Protein AF-A0A3R7LB90-F1 (afdb_monomer_lite)

pLDDT: mean 72.02, std 18.51, range [33.97, 97.44]

Sequence (296 aa):
MFRIAFYFIAIYFLSCSLQGCSWWIQRMQKSEALLTTAAPLSLKNAYGDLGQPQVAPQQGTAAATGYINPDDRKNYVGAVLADSANKCDVFVGSLSAGQRINDLTFDFLTTTLNAVATVFTPVTTIHALTAGATVSTGSKLAINQDVYQKETAQLLVQAIDATYYKDYADYAKQLEGAKDPTQISPPLEVANIETFHRECSLDRALTYVLANQPKAVQTSVPGPQSSTPKPAVKAEDVTQGAHFMLGDGTVYVVTQPPSAANNQTVQFLMLPSKGVTPSGTQSAPIDMFTKVISGP

Organism: NCBI:txid134537

Structure (mmCIF, N/CA/C/O backbone):
data_AF-A0A3R7LB90-F1
#
_entry.id   AF-A0A3R7LB90-F1
#
loop_
_atom_site.group_PDB
_atom_site.id
_atom_site.type_symbol
_atom_site.label_atom_id
_atom_site.label_alt_id
_atom_site.label_comp_id
_atom_site.label_asym_id
_atom_site.label_entity_id
_atom_site.label_seq_id
_atom_site.pdbx_PDB_ins_code
_atom_site.Cartn_x
_atom_site.Cartn_y
_atom_site.Cartn_z
_atom_site.occupancy
_atom_site.B_iso_or_equiv
_atom_site.auth_seq_id
_atom_site.auth_comp_id
_atom_site.auth_asym_id
_atom_site.auth_atom_id
_atom_site.pdbx_PDB_model_num
ATOM 1 N N . MET A 1 1 ? 49.538 -11.032 43.457 1.00 52.19 1 MET A N 1
ATOM 2 C CA . MET A 1 1 ? 49.624 -11.388 42.019 1.00 52.19 1 MET A CA 1
ATOM 3 C C . MET A 1 1 ? 48.311 -11.913 41.415 1.00 52.19 1 MET A C 1
ATOM 5 O O . MET A 1 1 ? 48.105 -11.705 40.231 1.00 52.19 1 MET A O 1
ATOM 9 N N . PHE A 1 2 ? 47.364 -12.468 42.185 1.00 50.81 2 PHE A N 1
ATOM 10 C CA . PHE A 1 2 ? 46.084 -12.987 41.651 1.00 50.81 2 PHE A CA 1
ATOM 11 C C . PHE A 1 2 ? 45.057 -11.948 41.144 1.00 50.81 2 PHE A C 1
ATOM 13 O O . PHE A 1 2 ? 44.129 -12.308 40.430 1.00 50.81 2 PHE A O 1
ATOM 20 N N . ARG A 1 3 ? 45.204 -10.656 41.469 1.00 47.94 3 ARG A N 1
ATOM 21 C CA . ARG A 1 3 ? 44.238 -9.613 41.062 1.00 47.94 3 ARG A CA 1
ATOM 22 C C . ARG A 1 3 ? 44.409 -9.110 39.625 1.00 47.94 3 ARG A C 1
ATOM 24 O O . ARG A 1 3 ? 43.465 -8.560 39.079 1.00 47.94 3 ARG A O 1
ATOM 31 N N . ILE A 1 4 ? 45.571 -9.315 39.004 1.00 58.62 4 ILE A N 1
ATOM 32 C CA . ILE A 1 4 ? 45.839 -8.827 37.639 1.00 58.62 4 ILE A CA 1
ATOM 33 C C . ILE A 1 4 ? 45.246 -9.784 36.590 1.00 58.62 4 ILE A C 1
ATOM 35 O O . ILE A 1 4 ? 44.721 -9.332 35.580 1.00 58.62 4 ILE A O 1
ATOM 39 N N . ALA A 1 5 ? 45.209 -11.093 36.866 1.00 55.12 5 ALA A N 1
ATOM 40 C CA . ALA A 1 5 ? 44.666 -12.094 35.942 1.00 55.12 5 ALA A CA 1
ATOM 41 C C . ALA A 1 5 ? 43.144 -11.966 35.706 1.00 55.12 5 ALA A C 1
ATOM 43 O O . ALA A 1 5 ? 42.668 -12.255 34.612 1.00 55.12 5 ALA A O 1
ATOM 44 N N . PHE A 1 6 ? 42.382 -11.474 36.691 1.00 55.06 6 PHE A N 1
ATOM 45 C CA . PHE A 1 6 ? 40.929 -11.297 36.557 1.00 55.06 6 PHE A CA 1
ATOM 46 C C . PHE A 1 6 ? 40.541 -10.156 35.600 1.00 55.06 6 PHE A C 1
ATOM 48 O O . PHE A 1 6 ? 39.543 -10.265 34.891 1.00 55.06 6 PHE A O 1
ATOM 55 N N . TYR A 1 7 ? 41.349 -9.093 35.520 1.00 57.03 7 TYR A N 1
ATOM 56 C CA . TYR A 1 7 ? 41.085 -7.977 34.604 1.00 57.03 7 TYR A CA 1
ATOM 57 C C . TYR A 1 7 ? 41.324 -8.354 33.137 1.00 57.03 7 TYR A C 1
ATOM 59 O O . TYR A 1 7 ? 40.570 -7.924 32.267 1.00 57.03 7 TYR A O 1
ATOM 67 N N . PHE A 1 8 ? 42.305 -9.215 32.851 1.00 56.16 8 PHE A N 1
ATOM 68 C CA . PHE A 1 8 ? 42.565 -9.661 31.478 1.00 56.16 8 PHE A CA 1
ATOM 69 C C . PHE A 1 8 ? 41.468 -10.585 30.930 1.00 56.16 8 PHE A C 1
ATOM 71 O O . PHE A 1 8 ? 41.138 -10.488 29.750 1.00 56.16 8 PHE A O 1
ATOM 78 N N . ILE A 1 9 ? 40.840 -11.412 31.774 1.00 58.47 9 ILE A N 1
ATOM 79 C CA . ILE A 1 9 ? 39.734 -12.293 31.357 1.00 58.47 9 ILE A CA 1
ATOM 80 C C . ILE A 1 9 ? 38.445 -11.490 31.102 1.00 58.47 9 ILE A C 1
ATOM 82 O O . ILE A 1 9 ? 37.746 -11.749 30.122 1.00 58.47 9 ILE A O 1
ATOM 86 N N . ALA A 1 10 ? 38.157 -10.470 31.919 1.00 54.78 10 ALA A N 1
ATOM 87 C CA . ALA A 1 10 ? 36.985 -9.611 31.726 1.00 54.78 10 ALA A CA 1
ATOM 88 C C . ALA A 1 10 ? 37.079 -8.748 30.451 1.00 54.78 10 ALA A C 1
ATOM 90 O O . ALA A 1 10 ? 36.087 -8.580 29.744 1.00 54.78 10 ALA A O 1
ATOM 91 N N . ILE A 1 11 ? 38.274 -8.249 30.110 1.00 59.91 11 ILE A N 1
ATOM 92 C CA . ILE A 1 11 ? 38.489 -7.447 28.894 1.00 59.91 11 ILE A CA 1
ATOM 93 C C . ILE A 1 11 ? 38.410 -8.317 27.625 1.00 59.91 11 ILE A C 1
ATOM 95 O O . ILE A 1 11 ? 37.877 -7.865 26.609 1.00 59.91 11 ILE A O 1
ATOM 99 N N . TYR A 1 12 ? 38.856 -9.579 27.675 1.00 56.28 12 TYR A N 1
ATOM 100 C CA . TYR A 1 12 ? 38.734 -10.518 26.546 1.00 56.28 12 TYR A CA 1
ATOM 101 C C . TYR A 1 12 ? 37.274 -10.918 26.253 1.00 56.28 12 TYR A C 1
ATOM 103 O O . TYR A 1 12 ? 36.875 -11.008 25.092 1.00 56.28 12 TYR A O 1
ATOM 111 N N . PHE A 1 13 ? 36.443 -11.088 27.289 1.00 53.62 13 PHE A N 1
ATOM 112 C CA . PHE A 1 13 ? 35.011 -11.369 27.108 1.00 53.62 13 PHE A CA 1
ATOM 113 C C . PHE A 1 13 ? 34.224 -10.160 26.579 1.00 53.62 13 PHE A C 1
ATOM 115 O O . PHE A 1 13 ? 33.304 -10.335 25.782 1.00 53.62 13 PHE A O 1
ATOM 122 N N . LEU A 1 14 ? 34.610 -8.937 26.959 1.00 51.25 14 LEU A N 1
ATOM 123 C CA . LEU A 1 14 ? 33.972 -7.710 26.468 1.00 51.25 14 LEU A CA 1
ATOM 124 C C . LEU A 1 14 ? 34.370 -7.359 25.019 1.00 51.25 14 LEU A C 1
ATOM 126 O O . LEU A 1 14 ? 33.647 -6.639 24.339 1.00 51.25 14 LEU A O 1
ATOM 130 N N . SER A 1 15 ? 35.502 -7.872 24.526 1.00 53.69 15 SER A N 1
ATOM 131 C CA . SER A 1 15 ? 35.972 -7.622 23.153 1.00 53.69 15 SER A CA 1
ATOM 132 C C . SER A 1 15 ? 35.470 -8.658 22.138 1.00 53.69 15 SER A C 1
ATOM 134 O O . SER A 1 15 ? 35.204 -8.295 20.993 1.00 53.69 15 SER A O 1
ATOM 136 N N . CYS A 1 16 ? 35.229 -9.912 22.545 1.00 49.97 16 CYS A N 1
ATOM 137 C CA . CYS A 1 16 ? 34.610 -10.920 21.669 1.00 49.97 16 CYS A CA 1
ATOM 138 C C . CYS A 1 16 ? 33.107 -10.684 21.412 1.00 49.97 16 CYS A C 1
ATOM 140 O O . CYS A 1 16 ? 32.588 -11.123 20.386 1.00 49.97 16 CYS A O 1
ATOM 142 N N . SER A 1 17 ? 32.400 -9.959 22.286 1.00 54.22 17 SER A N 1
ATOM 143 C CA . SER A 1 17 ? 30.972 -9.650 22.108 1.00 54.22 17 SER A CA 1
ATOM 144 C C . SER A 1 17 ? 30.694 -8.490 21.140 1.00 54.22 17 SER A C 1
ATOM 146 O O . SER A 1 17 ? 29.573 -8.363 20.655 1.00 54.22 17 SER A O 1
ATOM 148 N N . LEU A 1 18 ? 31.693 -7.671 20.792 1.00 53.66 18 LEU A N 1
ATOM 149 C CA . LEU A 1 18 ? 31.503 -6.531 19.882 1.00 53.66 18 LEU A CA 1
ATOM 150 C C . LEU A 1 18 ? 31.650 -6.906 18.398 1.00 53.66 18 LEU A C 1
ATOM 152 O O . LEU A 1 18 ? 30.972 -6.322 17.555 1.00 53.66 18 LEU A O 1
ATOM 156 N N . GLN A 1 19 ? 32.476 -7.902 18.059 1.00 59.12 19 GLN A N 1
ATOM 157 C CA . GLN A 1 19 ? 32.671 -8.316 16.659 1.00 59.12 19 GLN A CA 1
ATOM 158 C C . GLN A 1 19 ? 31.608 -9.312 16.164 1.00 59.12 19 GLN A C 1
ATOM 160 O O . GLN A 1 19 ? 31.255 -9.282 14.988 1.00 59.12 19 GLN A O 1
ATOM 165 N N . GLY A 1 20 ? 31.039 -10.145 17.045 1.00 55.25 20 GLY A N 1
ATOM 166 C CA . GLY A 1 20 ? 29.968 -11.089 16.685 1.00 55.25 20 GLY A CA 1
ATOM 167 C C . GLY A 1 20 ? 28.573 -10.457 16.572 1.00 55.25 20 GLY A C 1
ATOM 168 O O . GLY A 1 20 ? 27.727 -10.944 15.821 1.00 55.25 20 GLY A O 1
ATOM 169 N N . CYS A 1 21 ? 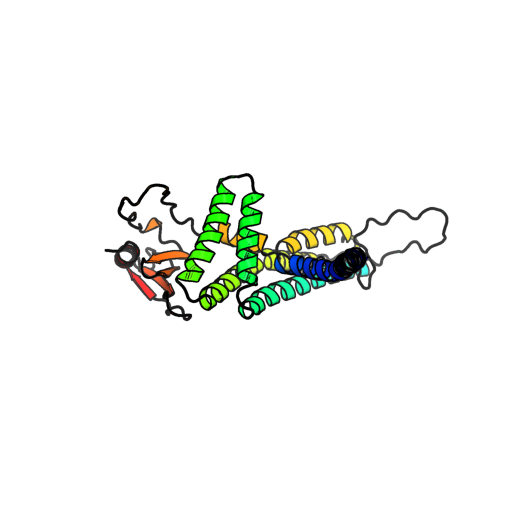28.331 -9.346 17.272 1.00 55.62 21 CYS A N 1
ATOM 170 C CA . CYS A 1 21 ? 27.030 -8.679 17.261 1.00 55.62 21 CYS A CA 1
ATOM 171 C C . CYS A 1 21 ? 26.780 -7.843 16.002 1.00 55.62 21 CYS A C 1
ATOM 173 O O . CYS A 1 21 ? 25.620 -7.597 15.694 1.00 55.62 21 CYS A O 1
ATOM 175 N N . SER A 1 22 ? 27.800 -7.434 15.234 1.00 61.94 22 SER A N 1
ATOM 176 C CA . SER A 1 22 ? 27.565 -6.596 14.044 1.00 61.94 22 SER A CA 1
ATOM 177 C C . SER A 1 22 ? 26.770 -7.333 12.960 1.00 61.94 22 SER A C 1
ATOM 179 O O . SER A 1 22 ? 25.885 -6.740 12.351 1.00 61.94 22 SER A O 1
ATOM 181 N N . TRP A 1 23 ? 27.003 -8.639 12.775 1.00 67.56 23 TRP A N 1
ATOM 182 C CA . TRP A 1 23 ? 26.251 -9.455 11.818 1.00 67.56 23 TRP A CA 1
ATOM 183 C C . TRP A 1 23 ? 24.800 -9.664 12.260 1.00 67.56 23 TRP A C 1
ATOM 185 O O . TRP A 1 23 ? 23.881 -9.569 11.449 1.00 67.56 23 TRP A O 1
ATOM 195 N N . TRP A 1 24 ? 24.584 -9.894 13.557 1.00 56.31 24 TRP A N 1
ATOM 196 C CA . TRP A 1 24 ? 23.243 -10.025 14.125 1.00 56.31 24 TRP A CA 1
ATOM 197 C C . TRP A 1 24 ? 22.481 -8.699 14.097 1.00 56.31 24 TRP A C 1
ATOM 199 O O . TRP A 1 24 ? 21.331 -8.683 13.679 1.00 56.31 24 TRP A O 1
ATOM 209 N N . ILE A 1 25 ? 23.124 -7.580 14.440 1.00 59.22 25 ILE A N 1
ATOM 210 C CA . ILE A 1 25 ? 22.536 -6.238 14.361 1.00 59.22 25 ILE A CA 1
ATOM 211 C C . ILE A 1 25 ? 22.252 -5.865 12.906 1.00 59.22 25 ILE A C 1
ATOM 213 O O . ILE A 1 25 ? 21.169 -5.380 12.629 1.00 59.22 25 ILE A O 1
ATOM 217 N N . GLN A 1 26 ? 23.140 -6.155 11.950 1.00 62.84 26 GLN A N 1
ATOM 218 C CA . GLN A 1 26 ? 22.854 -5.928 10.527 1.00 62.84 26 GLN A CA 1
ATOM 219 C C . GLN A 1 26 ? 21.703 -6.800 10.019 1.00 62.84 26 GLN A C 1
ATOM 221 O O . GLN A 1 26 ? 20.918 -6.363 9.179 1.00 62.84 26 GLN A O 1
ATOM 226 N N . ARG A 1 27 ? 21.583 -8.036 10.514 1.00 61.03 27 ARG A N 1
ATOM 227 C CA . ARG A 1 27 ? 20.460 -8.917 10.185 1.00 61.03 27 ARG A CA 1
ATOM 228 C C . ARG A 1 27 ? 19.157 -8.403 10.796 1.00 61.03 27 ARG A C 1
ATOM 230 O O . ARG A 1 27 ? 18.151 -8.382 10.095 1.00 61.03 27 ARG A O 1
ATOM 237 N N . MET A 1 28 ? 19.187 -7.935 12.042 1.00 51.69 28 MET A N 1
ATOM 238 C CA . MET A 1 28 ? 18.051 -7.292 12.708 1.00 51.69 28 MET A CA 1
ATOM 239 C C . MET A 1 28 ? 17.675 -5.991 11.995 1.00 51.69 28 MET A C 1
ATOM 241 O O . MET A 1 28 ? 16.528 -5.845 11.625 1.00 51.69 28 MET A O 1
ATOM 245 N N . GLN A 1 29 ? 18.627 -5.124 11.644 1.00 57.03 29 GLN A N 1
ATOM 246 C CA . GLN A 1 29 ? 18.384 -3.884 10.893 1.00 57.03 29 GLN A CA 1
ATOM 247 C C . GLN A 1 29 ? 17.784 -4.137 9.503 1.00 57.03 29 GLN A C 1
ATOM 249 O O . GLN A 1 29 ? 16.875 -3.426 9.084 1.00 57.03 29 GLN A O 1
ATOM 254 N N . LYS A 1 30 ? 18.234 -5.180 8.790 1.00 55.91 30 LYS A N 1
ATOM 255 C CA . LYS A 1 30 ? 17.597 -5.609 7.530 1.00 55.91 30 LYS A CA 1
ATOM 256 C C . LYS A 1 30 ? 16.180 -6.146 7.745 1.00 55.91 30 LYS A C 1
ATOM 258 O O . LYS A 1 30 ? 15.349 -6.011 6.855 1.00 55.91 30 LYS A O 1
ATOM 263 N N . SER A 1 31 ? 15.917 -6.734 8.908 1.00 53.91 31 SER A N 1
ATOM 264 C CA . SER A 1 31 ? 14.589 -7.217 9.301 1.00 53.91 31 SER A CA 1
ATOM 265 C C . SER A 1 31 ? 13.685 -6.073 9.781 1.00 53.91 31 SER A C 1
ATOM 267 O O . SER A 1 31 ? 12.492 -6.102 9.527 1.00 53.91 31 SER A O 1
ATOM 269 N N . GLU A 1 32 ? 14.238 -5.028 10.399 1.00 51.81 32 GLU A N 1
ATOM 270 C CA . GLU A 1 32 ? 13.505 -3.839 10.855 1.00 51.81 32 GLU A CA 1
ATOM 271 C C . GLU A 1 32 ? 13.086 -2.931 9.703 1.00 51.81 32 GLU A C 1
ATOM 273 O O . GLU A 1 32 ? 11.970 -2.411 9.700 1.00 51.81 32 GLU A O 1
ATOM 278 N N . ALA A 1 33 ? 13.925 -2.810 8.670 1.00 55.78 33 ALA A N 1
ATOM 279 C CA . ALA A 1 33 ? 13.511 -2.172 7.426 1.00 55.78 33 ALA A CA 1
ATOM 280 C C . ALA A 1 33 ? 12.295 -2.892 6.813 1.00 55.78 33 ALA A C 1
ATOM 282 O O . ALA A 1 33 ? 11.363 -2.232 6.373 1.00 55.78 33 ALA A O 1
ATOM 283 N N . LEU A 1 34 ? 12.260 -4.230 6.874 1.00 56.97 34 LEU A N 1
ATOM 284 C CA . LEU A 1 34 ? 11.130 -5.042 6.404 1.00 56.97 34 LEU A CA 1
ATOM 285 C C . LEU A 1 34 ? 9.872 -4.920 7.278 1.00 56.97 34 LEU A C 1
ATOM 287 O O . LEU A 1 34 ? 8.784 -5.227 6.808 1.00 56.97 34 LEU A O 1
ATOM 291 N N . LEU A 1 35 ? 10.003 -4.496 8.538 1.00 64.81 35 LEU A N 1
ATOM 292 C CA . LEU A 1 35 ? 8.865 -4.337 9.452 1.00 64.81 35 LEU A CA 1
ATOM 293 C C . LEU A 1 35 ? 8.103 -3.027 9.220 1.00 64.81 35 LEU A C 1
ATOM 295 O O . LEU A 1 35 ? 6.932 -2.926 9.576 1.00 64.81 35 LEU A O 1
ATOM 299 N N . THR A 1 36 ? 8.752 -2.024 8.626 1.00 77.19 36 THR A N 1
ATOM 300 C CA . THR A 1 36 ? 8.160 -0.693 8.409 1.00 77.19 36 THR A CA 1
ATOM 301 C C . THR A 1 36 ? 7.894 -0.382 6.944 1.00 77.19 36 THR A C 1
ATOM 303 O O . THR A 1 36 ? 7.004 0.415 6.651 1.00 77.19 36 THR A O 1
ATOM 306 N N . THR A 1 37 ? 8.616 -1.008 6.017 1.00 86.38 37 THR A 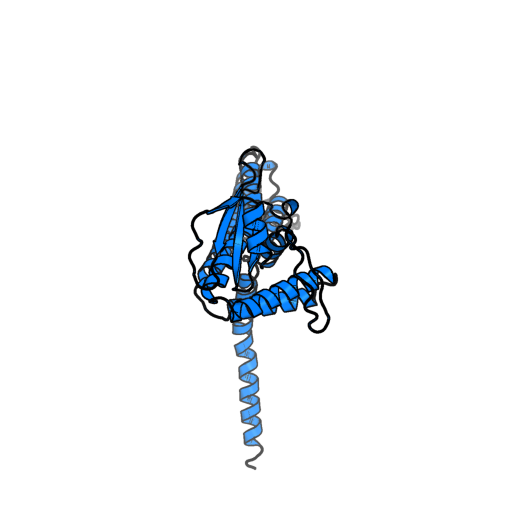N 1
ATOM 307 C CA . THR A 1 37 ? 8.461 -0.795 4.577 1.00 86.38 37 THR A CA 1
ATOM 308 C C . THR A 1 37 ? 8.749 -2.073 3.796 1.00 86.38 37 THR A C 1
ATOM 310 O O . THR A 1 37 ? 9.543 -2.914 4.218 1.00 86.38 37 THR A O 1
ATOM 313 N N . ALA A 1 38 ? 8.149 -2.210 2.614 1.00 84.88 38 ALA A N 1
ATOM 314 C CA . ALA A 1 38 ? 8.553 -3.235 1.665 1.00 84.88 38 ALA A CA 1
ATOM 315 C C . ALA A 1 38 ? 10.056 -3.125 1.347 1.00 84.88 38 ALA A C 1
ATOM 317 O O . ALA A 1 38 ? 10.639 -2.034 1.349 1.00 84.88 38 ALA A O 1
ATOM 318 N N . ALA A 1 39 ? 10.685 -4.268 1.057 1.00 87.62 39 ALA A N 1
ATOM 319 C CA . ALA A 1 39 ? 12.092 -4.321 0.664 1.00 87.62 39 ALA A CA 1
ATOM 320 C C . ALA A 1 39 ? 12.386 -3.380 -0.522 1.00 87.62 39 ALA A C 1
ATOM 322 O O . ALA A 1 39 ? 11.526 -3.205 -1.390 1.00 87.62 39 ALA A O 1
ATOM 323 N N . PRO A 1 40 ? 13.607 -2.817 -0.614 1.00 87.94 40 PRO A N 1
ATOM 324 C CA . PRO A 1 40 ? 13.994 -1.993 -1.756 1.00 87.94 40 PRO A CA 1
ATOM 325 C C . PRO A 1 40 ? 13.952 -2.809 -3.052 1.00 87.94 40 PRO A C 1
ATOM 327 O O . PRO A 1 40 ? 14.230 -4.012 -3.033 1.00 87.94 40 PRO A O 1
ATOM 330 N N . LEU A 1 41 ? 13.632 -2.161 -4.174 1.00 89.12 41 LEU A N 1
ATOM 331 C CA . LEU A 1 41 ? 13.553 -2.799 -5.492 1.00 89.12 41 LEU A CA 1
ATOM 332 C C . LEU A 1 41 ? 14.907 -3.377 -5.929 1.00 89.12 41 LEU A C 1
ATOM 334 O O . LEU A 1 41 ? 15.971 -2.841 -5.622 1.00 89.12 41 LEU A O 1
ATOM 338 N N . SER A 1 42 ? 14.872 -4.501 -6.643 1.00 85.88 42 SER A N 1
ATOM 339 C CA . SER A 1 42 ? 16.056 -5.124 -7.228 1.00 85.88 42 SER A CA 1
ATOM 340 C C . SER A 1 42 ? 16.266 -4.563 -8.627 1.00 85.88 42 SER A C 1
ATOM 342 O O . SER A 1 42 ? 15.735 -5.084 -9.604 1.00 85.88 42 SER A O 1
ATOM 344 N N . LEU A 1 43 ? 17.073 -3.506 -8.727 1.00 84.12 43 LEU A N 1
ATOM 345 C CA . LEU A 1 43 ? 17.368 -2.850 -10.009 1.00 84.12 43 LEU A CA 1
ATOM 346 C C . LEU A 1 43 ? 18.209 -3.717 -10.951 1.00 84.12 43 LEU A C 1
ATOM 348 O O . LEU A 1 43 ? 18.195 -3.512 -12.162 1.00 84.12 43 LEU A O 1
ATOM 352 N N . LYS A 1 44 ? 18.915 -4.707 -10.396 1.00 82.62 44 LYS A N 1
ATOM 353 C CA . LYS A 1 44 ? 19.661 -5.707 -11.153 1.00 82.62 44 LYS A CA 1
ATOM 354 C C . LYS A 1 44 ? 18.763 -6.909 -11.430 1.00 82.62 44 LYS A C 1
ATOM 356 O O . LYS A 1 44 ? 18.393 -7.629 -10.502 1.00 82.62 44 LYS A O 1
ATOM 361 N N . ASN A 1 45 ? 18.453 -7.141 -12.700 1.00 79.12 45 ASN A N 1
ATOM 362 C CA . ASN A 1 45 ? 17.675 -8.294 -13.154 1.00 79.12 45 ASN A CA 1
ATOM 363 C C . ASN A 1 45 ? 18.354 -8.988 -14.353 1.00 79.12 45 ASN A C 1
ATOM 365 O O . ASN A 1 45 ? 19.521 -8.725 -14.652 1.00 79.12 45 ASN A O 1
ATOM 369 N N . ALA A 1 46 ? 17.646 -9.911 -15.015 1.00 70.06 46 ALA A N 1
ATOM 370 C CA . ALA A 1 46 ? 18.164 -10.665 -16.162 1.00 70.06 46 ALA A CA 1
ATOM 371 C C . ALA A 1 46 ? 18.613 -9.776 -17.343 1.00 70.06 46 ALA A C 1
ATOM 373 O O . ALA A 1 46 ? 19.420 -10.220 -18.154 1.00 70.06 46 ALA A O 1
ATOM 374 N N . TYR A 1 47 ? 18.144 -8.525 -17.405 1.00 73.31 47 TYR A N 1
ATOM 375 C CA . TYR A 1 47 ? 18.481 -7.532 -18.430 1.00 73.31 47 TYR A CA 1
ATOM 376 C C . TYR A 1 47 ? 19.576 -6.542 -17.978 1.00 73.31 47 TYR A C 1
ATOM 378 O O . TYR A 1 47 ? 19.885 -5.589 -18.690 1.00 73.31 47 TYR A O 1
ATOM 386 N N . GLY A 1 48 ? 20.184 -6.758 -16.805 1.00 76.75 48 GLY A N 1
ATOM 387 C CA . GLY A 1 48 ? 21.187 -5.866 -16.216 1.00 76.75 48 GLY A CA 1
ATOM 388 C C . GLY A 1 48 ? 20.584 -4.826 -15.268 1.00 76.75 48 GLY A C 1
ATOM 389 O O . GLY A 1 48 ? 19.532 -5.058 -14.680 1.00 76.75 48 GLY A O 1
ATOM 390 N N . ASP A 1 49 ? 21.290 -3.710 -15.076 1.00 77.50 49 ASP A N 1
ATOM 391 C CA . ASP A 1 49 ? 20.799 -2.520 -14.368 1.00 77.50 49 ASP A CA 1
ATOM 392 C C . ASP A 1 49 ? 20.641 -1.390 -15.391 1.00 77.50 49 ASP A C 1
ATOM 394 O O . ASP A 1 49 ? 21.591 -0.668 -15.700 1.00 77.50 49 ASP A O 1
ATOM 398 N N . LEU A 1 50 ? 19.448 -1.308 -15.987 1.00 78.50 50 LEU A N 1
ATOM 399 C CA . LEU A 1 50 ? 19.095 -0.258 -16.946 1.00 78.50 50 LEU A CA 1
ATOM 400 C C . LEU A 1 50 ? 18.571 1.015 -16.257 1.00 78.50 50 LEU A C 1
ATOM 402 O O . LEU A 1 50 ? 18.241 1.977 -16.948 1.00 78.50 50 LEU A O 1
ATOM 406 N N . GLY A 1 51 ? 18.480 1.027 -14.921 1.00 66.44 51 GLY A N 1
ATOM 407 C CA . GLY A 1 51 ? 18.045 2.182 -14.132 1.00 66.44 51 GLY A CA 1
ATOM 408 C C . GLY A 1 51 ? 19.145 3.231 -13.944 1.00 66.44 51 GLY A C 1
ATOM 409 O O . GLY A 1 51 ? 18.856 4.398 -13.687 1.00 66.44 51 GLY A O 1
ATOM 410 N N . GLN A 1 52 ? 20.410 2.846 -14.117 1.00 70.50 52 GLN A N 1
ATOM 411 C CA . GLN A 1 52 ? 21.541 3.772 -14.108 1.00 70.50 52 GLN A CA 1
ATOM 412 C C . GLN A 1 52 ? 21.623 4.542 -15.441 1.00 70.50 52 GLN A C 1
ATOM 414 O O . GLN A 1 52 ? 21.463 3.941 -16.509 1.00 70.50 52 GLN A O 1
ATOM 419 N N . PRO A 1 53 ? 21.931 5.855 -15.429 1.00 60.69 53 PRO A N 1
ATOM 420 C CA . PRO A 1 53 ? 22.269 6.579 -16.648 1.00 60.69 53 PRO A CA 1
ATOM 421 C C . PRO A 1 53 ? 23.421 5.852 -17.340 1.00 60.69 53 PRO A C 1
ATOM 423 O O . PRO A 1 53 ? 24.461 5.625 -16.719 1.00 60.69 53 PRO A O 1
ATOM 426 N N . GLN A 1 54 ? 23.252 5.474 -18.609 1.00 62.22 54 GLN A N 1
ATOM 427 C CA . GLN A 1 54 ? 24.352 4.888 -19.367 1.00 62.22 54 GLN A CA 1
ATOM 428 C C . GLN A 1 54 ? 25.470 5.924 -19.466 1.00 62.22 54 GLN A C 1
ATOM 430 O O . GLN A 1 54 ? 25.380 6.891 -20.222 1.00 62.22 54 GLN A O 1
ATOM 435 N N . VAL A 1 55 ? 26.510 5.752 -18.651 1.00 55.56 55 VAL A N 1
ATOM 436 C CA . VAL A 1 55 ? 27.702 6.591 -18.702 1.00 55.56 55 VAL A CA 1
ATOM 437 C C . VAL A 1 55 ? 28.294 6.394 -20.093 1.00 55.56 55 VAL A C 1
ATOM 439 O O . VAL A 1 55 ? 28.549 5.256 -20.493 1.00 55.56 55 VAL A O 1
ATOM 442 N N . ALA A 1 56 ? 28.432 7.483 -20.855 1.00 54.06 56 ALA A N 1
ATOM 443 C CA . ALA A 1 56 ? 28.954 7.427 -22.216 1.00 54.06 56 ALA A CA 1
ATOM 444 C C . ALA A 1 56 ? 30.253 6.597 -22.240 1.00 54.06 56 ALA A C 1
ATOM 446 O O . ALA A 1 56 ? 31.077 6.750 -21.331 1.00 54.06 56 ALA A O 1
ATOM 447 N N . PRO A 1 57 ? 30.438 5.705 -23.230 1.00 52.94 57 PRO A N 1
ATOM 448 C CA . PRO A 1 57 ? 31.574 4.797 -23.245 1.00 52.94 57 PRO A CA 1
ATOM 449 C C . PRO A 1 57 ? 32.875 5.599 -23.168 1.00 52.94 57 PRO A C 1
ATOM 451 O O . PRO A 1 57 ? 33.130 6.468 -24.004 1.00 52.94 57 PRO A O 1
ATOM 454 N N . GLN A 1 58 ? 33.693 5.317 -22.150 1.00 50.22 58 GLN A N 1
ATOM 455 C CA . GLN A 1 58 ? 35.052 5.842 -22.074 1.00 50.22 58 GLN A CA 1
ATOM 456 C C . GLN A 1 58 ? 35.793 5.403 -23.341 1.00 50.22 58 GLN A C 1
ATOM 458 O O . GLN A 1 58 ? 35.973 4.210 -23.586 1.00 50.22 58 GLN A O 1
ATOM 463 N N . GLN A 1 59 ? 36.178 6.377 -24.169 1.00 47.09 59 GLN A N 1
ATOM 464 C CA . GLN A 1 59 ? 36.968 6.169 -25.380 1.00 47.09 59 GLN A CA 1
ATOM 465 C C . GLN A 1 59 ? 38.245 5.394 -25.025 1.00 47.09 59 GLN A C 1
ATOM 467 O O . GLN A 1 59 ? 39.163 5.952 -24.433 1.00 47.09 59 GLN A O 1
ATOM 472 N N . GLY A 1 60 ? 38.306 4.103 -25.358 1.00 50.25 60 GLY A N 1
ATOM 473 C CA . GLY A 1 60 ? 39.522 3.312 -25.148 1.00 50.25 60 GLY A CA 1
ATOM 474 C C . GLY A 1 60 ? 39.361 1.796 -25.215 1.00 50.25 60 GLY A C 1
ATOM 475 O O . GLY A 1 60 ? 40.325 1.108 -25.534 1.00 50.25 60 GLY A O 1
ATOM 476 N N . THR A 1 61 ? 38.165 1.254 -24.985 1.00 47.94 61 THR A N 1
ATOM 477 C CA . THR A 1 61 ? 37.905 -0.185 -25.130 1.00 47.94 61 THR A CA 1
ATOM 478 C C . THR A 1 61 ? 36.810 -0.419 -26.162 1.00 47.94 61 THR A C 1
ATOM 480 O O . THR A 1 61 ? 35.734 0.167 -26.095 1.00 47.94 61 THR A O 1
ATOM 483 N N . ALA A 1 62 ? 37.089 -1.276 -27.147 1.00 46.88 62 ALA A N 1
ATOM 484 C CA . ALA A 1 62 ? 36.144 -1.717 -28.174 1.00 46.88 62 ALA A CA 1
ATOM 485 C C . ALA A 1 62 ? 35.076 -2.664 -27.587 1.00 46.88 62 ALA A C 1
ATOM 487 O O . ALA A 1 62 ? 34.897 -3.790 -28.046 1.00 46.88 62 ALA A O 1
ATOM 488 N N . ALA A 1 63 ? 34.400 -2.233 -26.522 1.00 47.38 63 ALA A N 1
ATOM 489 C CA . ALA A 1 63 ? 33.232 -2.908 -25.991 1.00 47.38 63 ALA A CA 1
ATOM 490 C C . ALA A 1 63 ? 32.031 -2.516 -26.852 1.00 47.38 63 ALA A C 1
ATOM 492 O O . ALA A 1 63 ? 31.796 -1.331 -27.096 1.00 47.38 63 ALA A O 1
ATOM 493 N N . ALA A 1 64 ? 31.319 -3.536 -27.335 1.00 48.06 64 ALA A N 1
ATOM 494 C CA . ALA A 1 64 ? 30.088 -3.433 -28.099 1.00 48.06 64 ALA A CA 1
ATOM 495 C C . ALA A 1 64 ? 29.238 -2.264 -27.593 1.00 48.06 64 ALA A C 1
ATOM 497 O O . ALA A 1 64 ? 28.815 -2.247 -26.437 1.00 48.06 64 ALA A O 1
ATOM 498 N N . THR A 1 65 ? 29.027 -1.275 -28.457 1.00 48.69 65 THR A N 1
ATOM 499 C CA . THR A 1 65 ? 28.065 -0.198 -28.245 1.00 48.69 65 THR A CA 1
ATOM 500 C C . THR A 1 65 ? 26.711 -0.890 -28.146 1.00 48.69 65 THR A C 1
ATOM 502 O O . THR A 1 65 ? 26.126 -1.274 -29.155 1.00 48.69 65 THR A O 1
ATOM 505 N N . GLY A 1 66 ? 26.318 -1.213 -26.914 1.00 55.47 66 GLY A N 1
ATOM 506 C CA . GLY A 1 66 ? 25.209 -2.100 -26.612 1.00 55.47 66 GLY A CA 1
ATOM 507 C C . GLY A 1 66 ? 23.917 -1.455 -27.064 1.00 55.47 66 GLY A C 1
ATOM 508 O O . GLY A 1 66 ? 23.325 -0.670 -26.330 1.00 55.47 66 GLY A O 1
ATOM 509 N N . TYR A 1 67 ? 23.496 -1.772 -28.285 1.00 62.38 67 TYR A N 1
ATOM 510 C CA . TYR A 1 67 ? 22.132 -1.549 -28.718 1.00 62.38 67 TYR A CA 1
ATOM 511 C C . TYR A 1 67 ? 21.243 -2.364 -27.779 1.00 62.38 67 TYR A C 1
ATOM 513 O O . TYR A 1 67 ? 21.117 -3.577 -27.926 1.00 62.38 67 TYR A O 1
ATOM 521 N N . ILE A 1 68 ? 20.701 -1.708 -26.753 1.00 70.44 68 ILE A N 1
ATOM 522 C CA . ILE A 1 68 ? 19.674 -2.311 -25.911 1.00 70.44 68 ILE A CA 1
ATOM 523 C C . ILE A 1 68 ? 18.454 -2.453 -26.807 1.00 70.44 68 ILE A C 1
ATOM 525 O O . ILE A 1 68 ? 17.917 -1.440 -27.271 1.00 70.4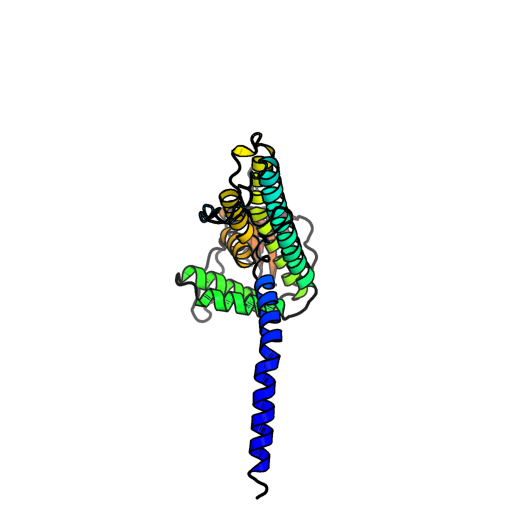4 68 ILE A O 1
ATOM 529 N N . ASN A 1 69 ? 18.043 -3.696 -27.053 1.00 81.56 69 ASN A N 1
ATOM 530 C CA . ASN A 1 69 ? 16.837 -3.980 -27.808 1.00 81.56 69 ASN A CA 1
ATOM 531 C C . ASN A 1 69 ? 15.661 -3.236 -27.137 1.00 81.56 69 ASN A C 1
ATOM 533 O O . ASN A 1 69 ? 15.506 -3.334 -25.918 1.00 81.56 69 ASN A O 1
ATOM 537 N N . PRO A 1 70 ? 14.853 -2.456 -27.877 1.00 82.88 70 PRO A N 1
ATOM 538 C CA . PRO A 1 70 ? 13.680 -1.785 -27.321 1.00 82.88 70 PRO A CA 1
ATOM 539 C C . PRO A 1 70 ? 12.768 -2.719 -26.509 1.00 82.88 70 PRO A C 1
ATOM 541 O O . PRO A 1 70 ? 12.248 -2.311 -25.470 1.00 82.88 70 PRO A O 1
ATOM 544 N N . ASP A 1 71 ? 12.649 -3.986 -26.911 1.00 84.81 71 ASP A N 1
ATOM 545 C CA . ASP A 1 71 ? 11.878 -4.990 -26.172 1.00 84.81 71 ASP A CA 1
ATOM 546 C C . ASP A 1 71 ? 12.482 -5.296 -24.788 1.00 84.81 71 ASP A C 1
ATOM 548 O O . ASP A 1 71 ? 11.748 -5.449 -23.809 1.00 84.81 71 ASP A O 1
ATOM 552 N N . ASP A 1 72 ? 13.813 -5.287 -24.658 1.00 86.38 72 ASP A N 1
ATOM 553 C CA . ASP A 1 72 ? 14.504 -5.510 -23.380 1.00 86.38 72 ASP A CA 1
ATOM 554 C C . ASP A 1 72 ? 14.220 -4.384 -22.380 1.00 86.38 72 ASP A C 1
ATOM 556 O O . ASP A 1 72 ? 14.183 -4.624 -21.175 1.00 86.38 72 ASP A O 1
ATOM 560 N N . ARG A 1 73 ? 13.957 -3.157 -22.854 1.00 87.69 73 ARG A N 1
ATOM 561 C CA . ARG A 1 73 ? 13.584 -2.026 -21.987 1.00 87.69 73 ARG A CA 1
ATOM 562 C C . ARG A 1 73 ? 12.221 -2.246 -21.350 1.00 87.69 73 ARG A C 1
ATOM 564 O O . ARG A 1 73 ? 12.082 -2.100 -20.137 1.00 87.69 73 ARG A O 1
ATOM 571 N N . LYS A 1 74 ? 11.226 -2.623 -22.159 1.00 88.19 74 LYS A N 1
ATOM 572 C CA . LYS A 1 74 ? 9.872 -2.918 -21.672 1.00 88.19 74 LYS A CA 1
ATOM 573 C C . LYS A 1 74 ? 9.891 -4.107 -20.713 1.00 88.19 74 LYS A C 1
ATOM 575 O O . LYS A 1 74 ? 9.293 -4.039 -19.642 1.00 88.19 74 LYS A O 1
ATOM 580 N N . ASN A 1 75 ? 10.635 -5.155 -21.060 1.00 88.88 75 ASN A N 1
ATOM 581 C CA . ASN A 1 75 ? 10.777 -6.342 -20.222 1.00 88.88 75 ASN A CA 1
ATOM 582 C C . ASN A 1 75 ? 11.514 -6.050 -18.906 1.00 88.88 75 ASN A C 1
ATOM 584 O O . ASN A 1 75 ? 11.120 -6.568 -17.862 1.00 88.88 75 ASN A O 1
ATOM 588 N N . TYR A 1 76 ? 12.541 -5.194 -18.928 1.00 89.81 76 TYR A N 1
ATOM 589 C CA . TYR A 1 76 ? 13.232 -4.730 -17.725 1.00 89.81 76 TYR A CA 1
ATOM 590 C C . TYR A 1 76 ? 12.276 -3.997 -16.780 1.00 89.81 76 TYR A C 1
ATOM 592 O O . TYR A 1 76 ? 12.199 -4.346 -15.603 1.00 89.81 76 TYR A O 1
ATOM 600 N N . VAL A 1 77 ? 11.516 -3.024 -17.292 1.00 91.56 77 VAL A N 1
ATOM 601 C CA . VAL A 1 77 ? 10.542 -2.265 -16.491 1.00 91.56 77 VAL A CA 1
ATOM 602 C C . VAL A 1 77 ? 9.458 -3.190 -15.936 1.00 91.56 77 VAL A C 1
ATOM 604 O O . VAL A 1 77 ? 9.152 -3.126 -14.748 1.00 91.56 77 VAL A O 1
ATOM 607 N N . GLY A 1 78 ? 8.943 -4.117 -16.750 1.00 91.44 78 GLY A N 1
ATOM 608 C CA . GLY A 1 78 ? 7.989 -5.134 -16.300 1.00 91.44 78 GLY A CA 1
ATOM 609 C C . GLY A 1 78 ? 8.545 -6.036 -15.191 1.00 91.44 78 GLY A C 1
ATOM 610 O O . GLY A 1 78 ? 7.833 -6.354 -14.241 1.00 91.44 78 GLY A O 1
ATOM 611 N N . ALA A 1 79 ? 9.829 -6.401 -15.253 1.00 88.81 79 ALA A N 1
ATOM 612 C CA . ALA A 1 79 ? 10.483 -7.178 -14.202 1.00 88.81 79 ALA A CA 1
ATOM 613 C C . ALA A 1 79 ? 10.635 -6.383 -12.893 1.00 88.81 79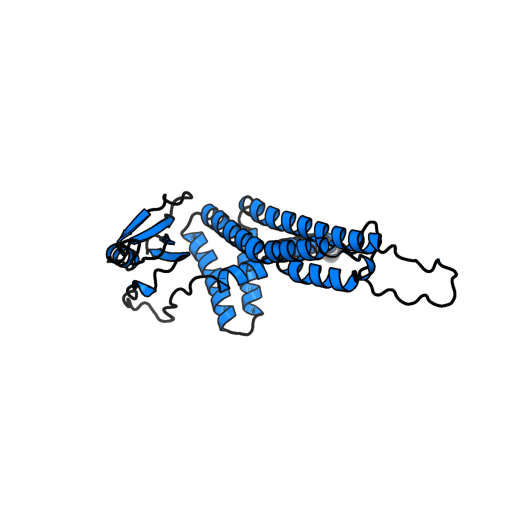 ALA A C 1
ATOM 615 O O . ALA A 1 79 ? 10.418 -6.942 -11.819 1.00 88.81 79 ALA A O 1
ATOM 616 N N . VAL A 1 80 ? 10.966 -5.088 -12.966 1.00 91.19 80 VAL A N 1
ATOM 617 C CA . VAL A 1 80 ? 11.025 -4.208 -11.783 1.00 91.19 80 VAL A CA 1
ATOM 618 C C . VAL A 1 80 ? 9.632 -4.012 -11.177 1.00 91.19 80 VAL A C 1
ATOM 620 O O . VAL A 1 80 ? 9.477 -4.071 -9.958 1.00 91.19 80 VAL A O 1
ATOM 623 N N . LEU A 1 81 ? 8.605 -3.856 -12.016 1.00 93.88 81 LEU A N 1
ATOM 624 C CA . LEU A 1 81 ? 7.211 -3.759 -11.584 1.00 93.88 81 LEU A CA 1
ATOM 625 C C . LEU A 1 81 ? 6.748 -5.037 -10.862 1.00 93.88 81 LEU A C 1
ATOM 627 O O . LEU A 1 81 ? 6.127 -4.964 -9.804 1.00 93.88 81 LEU A O 1
ATOM 631 N N . ALA A 1 82 ? 7.085 -6.215 -11.392 1.00 91.56 82 ALA A N 1
ATOM 632 C CA . ALA A 1 82 ? 6.776 -7.494 -10.752 1.00 91.56 82 ALA A CA 1
ATOM 633 C C . ALA A 1 82 ? 7.542 -7.700 -9.431 1.00 91.56 82 ALA A C 1
ATOM 635 O O . ALA A 1 82 ? 6.984 -8.229 -8.470 1.00 91.56 82 ALA A O 1
ATOM 636 N N . ASP A 1 83 ? 8.805 -7.266 -9.359 1.00 91.12 83 ASP A N 1
ATOM 637 C CA . ASP A 1 83 ? 9.596 -7.288 -8.123 1.00 91.12 83 ASP A CA 1
ATOM 638 C C . ASP A 1 83 ? 8.995 -6.372 -7.044 1.00 91.12 83 ASP A C 1
ATOM 640 O O . ASP A 1 83 ? 8.919 -6.774 -5.882 1.00 91.12 83 ASP A O 1
ATOM 644 N N . SER A 1 84 ? 8.504 -5.187 -7.430 1.00 93.69 84 SER A N 1
ATOM 645 C CA . SER A 1 84 ? 7.744 -4.296 -6.543 1.00 93.69 84 SER A CA 1
ATOM 646 C C . SER A 1 84 ? 6.526 -5.007 -5.949 1.00 93.69 84 SER A C 1
ATOM 648 O O . SER A 1 84 ? 6.403 -5.062 -4.724 1.00 93.69 84 SER A O 1
ATOM 650 N N . ALA A 1 85 ? 5.688 -5.616 -6.798 1.00 93.06 85 ALA A N 1
ATOM 651 C CA . ALA A 1 85 ? 4.475 -6.316 -6.367 1.00 93.06 85 ALA A CA 1
ATOM 652 C C . ALA A 1 85 ? 4.785 -7.466 -5.410 1.00 93.06 85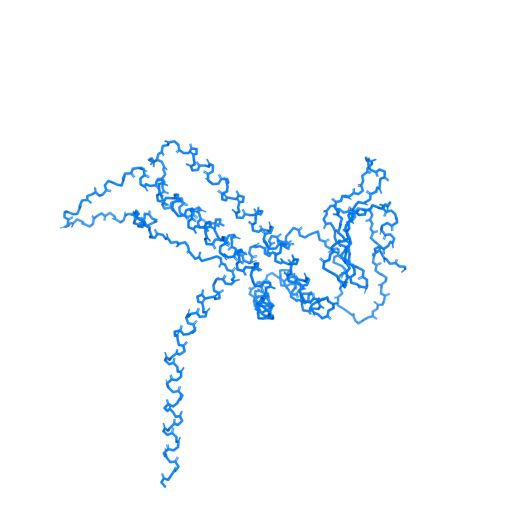 ALA A C 1
ATOM 654 O O . ALA A 1 85 ? 4.237 -7.514 -4.316 1.00 93.06 85 ALA A O 1
ATOM 655 N N . ASN A 1 86 ? 5.739 -8.333 -5.760 1.00 91.69 86 ASN A N 1
ATOM 656 C CA . ASN A 1 86 ? 6.130 -9.458 -4.910 1.00 91.69 86 ASN A CA 1
ATOM 657 C C . ASN A 1 86 ? 6.634 -8.985 -3.535 1.00 91.69 86 ASN A C 1
ATOM 659 O O . ASN A 1 86 ? 6.249 -9.513 -2.495 1.00 91.69 86 ASN A O 1
ATOM 663 N N . LYS A 1 87 ? 7.470 -7.943 -3.499 1.00 90.19 87 LYS A N 1
ATOM 664 C CA . LYS A 1 87 ? 7.961 -7.389 -2.229 1.00 90.19 87 LYS A CA 1
ATOM 665 C C . LYS A 1 87 ? 6.848 -6.762 -1.402 1.00 90.19 87 LYS A C 1
ATOM 667 O O . LYS A 1 87 ? 6.897 -6.872 -0.176 1.00 90.19 87 LYS A O 1
ATOM 672 N N . CYS A 1 88 ? 5.869 -6.138 -2.049 1.00 92.50 88 CYS A N 1
ATOM 673 C CA . CYS A 1 88 ? 4.703 -5.621 -1.356 1.00 92.50 88 CYS A CA 1
ATOM 674 C C . CYS A 1 88 ? 3.805 -6.748 -0.825 1.00 92.50 88 CYS A C 1
ATOM 676 O O . CYS A 1 88 ? 3.453 -6.726 0.351 1.00 92.50 88 CYS A O 1
ATOM 678 N N . ASP A 1 89 ? 3.544 -7.790 -1.617 1.00 86.06 89 ASP A N 1
ATOM 679 C CA . ASP A 1 89 ? 2.793 -8.980 -1.199 1.00 86.06 89 ASP A CA 1
ATOM 680 C C . ASP A 1 89 ? 3.451 -9.664 0.007 1.00 86.06 89 ASP A C 1
ATOM 682 O O . ASP A 1 89 ? 2.776 -10.059 0.956 1.00 86.06 89 ASP A O 1
ATOM 686 N N . VAL A 1 90 ? 4.783 -9.785 0.008 1.00 84.94 90 VAL A N 1
ATOM 687 C CA . VAL A 1 90 ? 5.537 -10.336 1.144 1.00 84.94 90 VAL A CA 1
ATOM 688 C C . VAL A 1 90 ? 5.402 -9.441 2.376 1.00 84.94 90 VAL A C 1
ATOM 690 O O . VAL A 1 90 ? 5.225 -9.956 3.481 1.00 84.94 90 VAL A O 1
ATOM 693 N N . PHE A 1 91 ? 5.453 -8.118 2.208 1.00 87.06 91 PHE A N 1
ATOM 694 C CA . PHE A 1 91 ? 5.253 -7.167 3.300 1.00 87.06 91 PHE A CA 1
ATOM 695 C C . PHE A 1 91 ? 3.832 -7.261 3.877 1.00 87.06 91 PHE A C 1
ATOM 697 O O . PHE A 1 91 ? 3.675 -7.496 5.074 1.00 87.06 91 PHE A O 1
ATOM 704 N N . VAL A 1 92 ? 2.800 -7.195 3.037 1.00 86.19 92 VAL A N 1
ATOM 705 C CA . VAL A 1 92 ? 1.386 -7.370 3.411 1.00 86.19 92 VAL A CA 1
ATOM 706 C C . VAL A 1 92 ? 1.149 -8.734 4.067 1.00 86.19 92 VAL A C 1
ATOM 708 O O . VAL A 1 92 ? 0.527 -8.836 5.128 1.00 86.19 92 VAL A O 1
ATOM 711 N N . GLY A 1 93 ? 1.724 -9.791 3.495 1.00 79.88 93 GLY A N 1
ATOM 712 C CA . GLY A 1 93 ? 1.717 -11.134 4.058 1.00 79.88 93 GLY A CA 1
ATOM 713 C C . GLY A 1 93 ? 2.348 -11.169 5.448 1.00 79.88 93 GLY A C 1
ATOM 714 O O . GLY A 1 93 ? 1.781 -11.774 6.356 1.00 79.88 93 GLY A O 1
ATOM 715 N N . SER A 1 94 ? 3.459 -10.458 5.659 1.00 77.62 94 SER A N 1
ATOM 716 C CA . SER A 1 94 ? 4.107 -10.338 6.969 1.00 77.62 94 SER A CA 1
ATOM 717 C C . SER A 1 94 ? 3.271 -9.551 7.982 1.00 77.62 94 SER A C 1
ATOM 719 O O . SER A 1 94 ? 3.260 -9.928 9.150 1.00 77.62 94 SER A O 1
ATOM 721 N N . LEU A 1 95 ? 2.498 -8.543 7.554 1.00 77.38 95 LEU A N 1
ATOM 722 C CA . LEU A 1 95 ? 1.540 -7.844 8.420 1.00 77.38 95 LEU A CA 1
ATOM 723 C C . LEU A 1 95 ? 0.428 -8.795 8.879 1.00 77.38 95 LEU A C 1
ATOM 725 O O . LEU A 1 95 ? 0.092 -8.830 10.061 1.00 77.38 95 LEU A O 1
ATOM 729 N N . SER A 1 96 ? -0.092 -9.623 7.967 1.00 72.06 96 SER A N 1
ATOM 730 C CA . SER A 1 96 ? -1.109 -10.631 8.295 1.00 72.06 96 SER A CA 1
ATOM 731 C C . SER A 1 96 ? -0.558 -11.787 9.144 1.00 72.06 96 SER A C 1
ATOM 733 O O . SER A 1 96 ? -1.237 -12.295 10.033 1.00 72.06 96 SER A O 1
ATOM 735 N N . ALA A 1 97 ? 0.696 -12.191 8.925 1.00 65.69 97 ALA A N 1
ATOM 736 C CA . ALA A 1 97 ? 1.359 -13.234 9.703 1.00 65.69 97 ALA A CA 1
ATOM 737 C C . ALA A 1 97 ? 1.806 -12.725 11.081 1.00 65.69 97 ALA A C 1
ATOM 739 O O . ALA A 1 97 ? 1.766 -13.480 12.051 1.00 65.69 97 ALA A O 1
ATOM 740 N N . GLY A 1 98 ? 2.170 -11.443 11.186 1.00 57.94 98 GLY A N 1
ATOM 741 C CA . GLY A 1 98 ? 2.486 -10.750 12.433 1.00 57.94 98 GLY A CA 1
ATOM 742 C C . GLY A 1 98 ? 1.316 -10.732 13.417 1.00 57.94 98 GLY A C 1
ATOM 743 O O . GLY A 1 98 ? 1.554 -10.765 14.618 1.00 57.94 98 GLY A O 1
ATOM 744 N N . GLN A 1 99 ? 0.071 -10.833 12.932 1.00 54.44 99 GLN A N 1
ATOM 745 C CA . GLN A 1 99 ? -1.117 -11.072 13.771 1.00 54.44 99 GLN A CA 1
ATOM 746 C C . GLN A 1 99 ? -1.032 -12.379 14.580 1.00 54.44 99 GLN A C 1
ATOM 748 O O . GLN A 1 99 ? -1.770 -12.555 15.539 1.00 54.44 99 GLN A O 1
ATOM 753 N N . ARG A 1 100 ? -0.164 -13.325 14.192 1.00 51.72 100 ARG A N 1
ATOM 754 C CA . ARG A 1 100 ? 0.023 -14.608 14.889 1.00 51.72 100 ARG A CA 1
ATOM 755 C C . ARG A 1 100 ? 1.242 -14.622 15.813 1.00 51.72 100 ARG A C 1
ATOM 757 O O . ARG A 1 100 ? 1.436 -15.607 16.523 1.00 51.72 100 ARG A O 1
ATOM 764 N N . ILE A 1 101 ? 2.080 -13.582 15.789 1.00 46.31 101 ILE A N 1
ATOM 765 C CA . ILE A 1 101 ? 3.343 -13.524 16.535 1.00 46.31 101 ILE A CA 1
ATOM 766 C C . ILE A 1 101 ? 3.232 -12.409 17.590 1.00 46.31 101 ILE A C 1
ATOM 768 O O . ILE A 1 101 ? 3.467 -11.238 17.313 1.00 46.31 101 ILE A O 1
ATOM 772 N N . ASN A 1 102 ? 2.818 -12.819 18.794 1.00 47.44 102 ASN A N 1
ATOM 773 C CA . ASN A 1 102 ? 2.570 -12.036 20.016 1.00 47.44 102 ASN A CA 1
ATOM 774 C C . ASN A 1 102 ? 3.524 -10.855 20.308 1.00 47.44 102 ASN A C 1
ATOM 776 O O . ASN A 1 102 ? 4.715 -10.922 20.015 1.00 47.44 102 ASN A O 1
ATOM 780 N N . ASP A 1 103 ? 2.974 -9.854 21.018 1.00 53.41 103 ASP A N 1
ATOM 781 C CA . ASP A 1 103 ? 3.557 -8.717 21.772 1.00 53.41 103 ASP A CA 1
ATOM 782 C C . ASP A 1 103 ? 4.652 -7.842 21.127 1.00 53.41 103 ASP A C 1
ATOM 784 O O . ASP A 1 103 ? 4.535 -6.616 21.161 1.00 53.41 103 ASP A O 1
ATOM 788 N N . LEU A 1 104 ? 5.667 -8.424 20.490 1.00 49.62 104 LEU A N 1
ATOM 789 C CA . LEU A 1 104 ? 6.826 -7.721 19.931 1.00 49.62 104 LEU A CA 1
ATOM 790 C C . LEU A 1 104 ? 6.457 -6.730 18.824 1.00 49.62 104 LEU A C 1
ATOM 792 O O . LEU A 1 104 ? 6.981 -5.619 18.801 1.00 49.62 104 LEU A O 1
ATOM 796 N N . THR A 1 105 ? 5.543 -7.096 17.922 1.00 50.97 105 THR A N 1
ATOM 797 C CA . THR A 1 105 ? 5.151 -6.211 16.813 1.00 50.97 105 THR A CA 1
ATOM 798 C C . THR A 1 105 ? 4.384 -4.991 17.315 1.00 50.97 105 THR A C 1
ATOM 800 O O . THR A 1 105 ? 4.567 -3.904 16.781 1.00 50.97 105 THR A O 1
ATOM 803 N N . PHE A 1 106 ? 3.578 -5.126 18.374 1.00 57.34 106 PHE A N 1
ATOM 804 C CA . PHE A 1 106 ? 2.884 -3.982 18.972 1.00 57.34 106 PHE A CA 1
ATOM 805 C C . PHE A 1 106 ? 3.809 -3.114 19.809 1.00 57.34 106 PHE A C 1
ATOM 807 O O . PHE A 1 106 ? 3.685 -1.894 19.753 1.00 57.34 106 PHE A O 1
ATOM 814 N N . ASP A 1 107 ? 4.764 -3.697 20.529 1.00 55.94 107 ASP A N 1
ATOM 815 C CA . ASP A 1 107 ? 5.791 -2.918 21.221 1.00 55.94 107 ASP A CA 1
ATOM 816 C C . ASP A 1 107 ? 6.663 -2.160 20.213 1.00 55.94 107 ASP A C 1
ATOM 818 O O . ASP A 1 107 ? 7.016 -1.004 20.447 1.00 55.94 107 ASP A O 1
ATOM 822 N N . PHE A 1 108 ? 6.917 -2.746 19.040 1.00 54.09 108 PHE A N 1
ATOM 823 C CA . PHE A 1 108 ? 7.585 -2.070 17.935 1.00 54.09 108 PHE A CA 1
ATOM 824 C C . PHE A 1 108 ? 6.704 -0.989 17.300 1.00 54.09 108 PHE A C 1
ATOM 826 O O . PHE A 1 108 ? 7.188 0.112 17.069 1.00 54.09 108 PHE A O 1
ATOM 833 N N . LEU A 1 109 ? 5.410 -1.240 17.075 1.00 57.34 109 LEU A N 1
ATOM 834 C CA . LEU A 1 109 ? 4.470 -0.246 16.544 1.00 57.34 109 LEU A CA 1
ATOM 835 C C . LEU A 1 109 ? 4.340 0.944 17.499 1.00 57.34 109 LEU A C 1
ATOM 837 O O . LEU A 1 109 ? 4.394 2.088 17.069 1.00 57.34 109 LEU A O 1
ATOM 841 N N . THR A 1 110 ? 4.243 0.679 18.802 1.00 59.31 110 THR A N 1
ATOM 842 C CA . THR A 1 110 ? 4.154 1.699 19.855 1.00 59.31 110 THR A CA 1
ATOM 843 C C . THR A 1 110 ? 5.460 2.483 19.952 1.00 59.31 110 THR A C 1
ATOM 845 O O . THR A 1 110 ? 5.441 3.710 20.005 1.00 59.31 110 THR A O 1
ATOM 848 N N . THR A 1 111 ? 6.608 1.798 19.907 1.00 57.69 111 THR A N 1
ATOM 849 C CA . THR A 1 111 ? 7.934 2.433 19.858 1.00 57.69 111 THR A CA 1
ATOM 850 C C . THR A 1 111 ? 8.109 3.274 18.595 1.00 57.69 111 THR A C 1
ATOM 852 O O . THR A 1 111 ? 8.596 4.395 18.685 1.00 57.69 111 THR A O 1
ATOM 855 N N . THR A 1 112 ? 7.671 2.781 17.435 1.00 52.47 112 THR A N 1
ATOM 856 C CA . THR A 1 112 ? 7.768 3.481 16.146 1.00 52.47 112 THR A CA 1
ATOM 857 C C . THR A 1 112 ? 6.848 4.690 16.134 1.00 52.47 112 THR A C 1
ATOM 859 O O . THR A 1 112 ? 7.299 5.777 15.811 1.00 52.47 112 THR A O 1
ATOM 862 N N . LEU A 1 113 ? 5.597 4.554 16.576 1.00 59.41 113 LEU A N 1
ATOM 863 C CA . LEU A 1 113 ? 4.667 5.673 16.740 1.00 59.41 113 LEU A CA 1
ATOM 864 C C . LEU A 1 113 ? 5.230 6.738 17.689 1.00 59.41 113 LEU A C 1
ATOM 866 O O . LEU A 1 113 ? 5.178 7.921 17.368 1.00 59.41 113 LEU A O 1
ATOM 870 N N . ASN A 1 114 ? 5.820 6.335 18.818 1.00 56.25 114 ASN A N 1
ATOM 871 C CA . ASN A 1 114 ? 6.459 7.260 19.757 1.00 56.25 114 ASN A CA 1
ATOM 872 C C . ASN A 1 114 ? 7.706 7.928 19.155 1.00 56.25 114 ASN A C 1
ATOM 874 O O . ASN A 1 114 ? 7.887 9.134 19.301 1.00 56.25 114 ASN A O 1
ATOM 878 N N . ALA A 1 115 ? 8.550 7.177 18.446 1.00 48.34 115 ALA A N 1
ATOM 879 C CA . ALA A 1 115 ? 9.746 7.703 17.795 1.00 48.34 115 ALA A CA 1
ATOM 880 C C . ALA A 1 115 ? 9.386 8.670 16.657 1.00 48.34 115 ALA A C 1
ATOM 882 O O . ALA A 1 115 ? 9.934 9.766 16.564 1.00 48.34 115 ALA A O 1
ATOM 883 N N . VAL A 1 116 ? 8.406 8.317 15.831 1.00 48.91 116 VAL A N 1
ATOM 884 C CA . VAL A 1 116 ? 7.913 9.157 14.738 1.00 48.91 116 VAL A CA 1
ATOM 885 C C . VAL A 1 116 ? 7.223 10.412 15.294 1.00 48.91 116 VAL A C 1
ATOM 887 O O . VAL A 1 116 ? 7.466 11.512 14.796 1.00 48.91 116 VAL A O 1
ATOM 890 N N . ALA A 1 117 ? 6.478 10.300 16.400 1.00 50.78 117 ALA A N 1
ATOM 891 C CA . ALA A 1 117 ? 5.925 11.451 17.116 1.00 50.78 117 ALA A CA 1
ATOM 892 C C . ALA A 1 117 ? 7.011 12.415 17.628 1.00 50.78 117 ALA A C 1
ATOM 894 O O . ALA A 1 117 ? 6.771 13.617 17.679 1.00 50.78 117 ALA A O 1
ATOM 895 N N . THR A 1 118 ? 8.209 11.932 17.972 1.00 51.69 118 THR A N 1
ATOM 896 C CA . THR A 1 118 ? 9.317 12.809 18.398 1.00 51.69 118 THR A CA 1
ATOM 897 C C . THR A 1 118 ? 10.057 13.505 17.252 1.00 51.69 118 THR A C 1
ATOM 899 O O . THR A 1 118 ? 10.726 14.507 17.496 1.00 51.69 118 THR A O 1
ATOM 902 N N . VAL A 1 119 ? 9.948 13.009 16.013 1.00 44.12 119 VAL A N 1
ATOM 903 C CA . VAL A 1 119 ? 10.673 13.555 14.847 1.00 44.12 119 VAL A CA 1
ATOM 904 C C . VAL A 1 119 ? 9.831 14.566 14.058 1.00 44.12 119 VAL A C 1
ATOM 906 O O . VAL A 1 119 ? 10.383 15.494 13.464 1.00 44.12 119 VAL A O 1
ATOM 909 N N . PHE A 1 120 ? 8.501 14.450 14.069 1.00 46.44 120 PHE A N 1
ATOM 910 C CA . PHE A 1 120 ? 7.628 15.420 13.406 1.00 46.44 120 PHE A CA 1
ATOM 911 C C . PHE A 1 120 ? 7.484 16.710 14.221 1.00 46.44 120 PHE A C 1
ATOM 913 O O . PHE A 1 120 ? 7.042 16.696 15.360 1.00 46.44 120 PHE A O 1
ATOM 920 N N . THR A 1 121 ? 7.820 17.852 13.621 1.00 44.62 121 THR A N 1
ATOM 921 C CA . THR A 1 121 ? 7.751 19.183 14.250 1.00 44.62 121 THR A CA 1
ATOM 922 C C . THR A 1 121 ? 6.383 19.885 14.226 1.00 44.62 121 THR A C 1
ATOM 924 O O . THR A 1 121 ? 6.192 20.780 15.054 1.00 44.62 121 THR A O 1
ATOM 927 N N . PRO A 1 122 ? 5.380 19.533 13.388 1.00 44.09 122 PRO A N 1
ATOM 928 C CA . PRO A 1 122 ? 4.037 20.061 13.589 1.00 44.09 122 PRO A CA 1
ATOM 929 C C . PRO A 1 122 ? 3.378 19.364 14.787 1.00 44.09 122 PRO A C 1
ATOM 931 O O . PRO A 1 122 ? 3.100 18.165 14.754 1.00 44.09 122 PRO A O 1
ATOM 934 N N . VAL A 1 123 ? 3.074 20.141 15.829 1.00 46.16 123 VAL A N 1
ATOM 935 C CA . VAL A 1 123 ? 2.436 19.695 17.087 1.00 46.16 123 VAL A CA 1
ATOM 936 C C . VAL A 1 123 ? 1.133 18.908 16.849 1.00 46.16 123 VAL A C 1
ATOM 938 O O . VAL A 1 123 ? 0.788 18.013 17.617 1.00 46.16 123 VAL A O 1
ATOM 941 N N . THR A 1 124 ? 0.426 19.178 15.751 1.00 37.81 124 THR A N 1
ATOM 942 C CA . THR A 1 124 ? -0.815 18.484 15.370 1.00 37.81 124 THR A CA 1
ATOM 943 C C . THR A 1 124 ? -0.594 17.016 14.991 1.00 37.81 124 THR A C 1
ATOM 945 O O . THR A 1 124 ? -1.354 16.154 15.430 1.00 37.81 124 THR A O 1
ATOM 948 N N . THR A 1 125 ? 0.464 16.707 14.235 1.00 43.09 125 THR A N 1
ATOM 949 C CA . THR A 1 125 ? 0.862 15.330 13.883 1.00 43.09 125 THR A CA 1
ATOM 950 C C . THR A 1 125 ? 1.367 14.557 15.098 1.00 43.09 125 THR A C 1
ATOM 952 O O . THR A 1 125 ? 1.033 13.383 15.250 1.00 43.09 125 THR A O 1
ATOM 955 N N . ILE A 1 126 ? 2.086 15.228 16.007 1.00 46.66 126 ILE A N 1
ATOM 956 C CA . ILE A 1 126 ? 2.547 14.637 17.273 1.00 46.66 126 ILE A CA 1
ATOM 957 C C . ILE A 1 126 ? 1.347 14.186 18.105 1.00 46.66 126 ILE A C 1
ATOM 959 O O . ILE A 1 126 ? 1.322 13.051 18.572 1.00 46.66 126 ILE A O 1
ATOM 963 N N . HIS A 1 127 ? 0.324 15.032 18.265 1.00 44.81 127 HIS A N 1
ATOM 964 C CA . HIS A 1 127 ? -0.865 14.664 19.033 1.00 44.81 127 HIS A CA 1
ATOM 965 C C . HIS A 1 127 ? -1.655 13.519 18.404 1.00 44.81 127 HIS A C 1
ATOM 967 O O . HIS A 1 127 ? -2.120 12.661 19.145 1.00 44.81 127 HIS A O 1
ATOM 973 N N . ALA A 1 128 ? -1.778 13.461 17.075 1.00 44.06 128 ALA A N 1
ATOM 974 C CA . ALA A 1 128 ? -2.464 12.358 16.403 1.00 44.06 128 ALA A CA 1
ATOM 975 C C . ALA A 1 128 ? -1.716 11.026 16.571 1.00 44.06 128 ALA A C 1
ATOM 977 O O . ALA A 1 128 ? -2.332 10.027 16.940 1.00 44.06 128 ALA A O 1
ATOM 978 N N . LEU A 1 129 ? -0.391 11.013 16.382 1.00 47.75 129 LEU A N 1
ATOM 979 C CA . LEU A 1 129 ? 0.418 9.807 16.590 1.00 47.75 129 LEU A CA 1
ATOM 980 C C . LEU A 1 129 ? 0.490 9.399 18.061 1.00 47.75 129 LEU A C 1
ATOM 982 O O . LEU A 1 129 ? 0.410 8.214 18.365 1.00 47.75 129 LEU A O 1
ATOM 986 N N . THR A 1 130 ? 0.601 10.359 18.980 1.00 50.22 130 THR A N 1
ATOM 987 C CA . THR A 1 130 ? 0.654 10.087 20.424 1.00 50.22 130 THR A CA 1
ATOM 988 C C . THR A 1 130 ? -0.706 9.619 20.936 1.00 50.22 130 THR A C 1
ATOM 990 O O . THR A 1 130 ? -0.774 8.697 21.745 1.00 50.22 130 THR A O 1
ATOM 993 N N . ALA A 1 131 ? -1.808 10.188 20.437 1.00 46.47 131 ALA A N 1
ATOM 994 C CA . ALA A 1 131 ? -3.153 9.690 20.706 1.00 46.47 131 ALA A CA 1
ATOM 995 C C . ALA A 1 131 ? -3.349 8.293 20.108 1.00 46.47 131 ALA A C 1
ATOM 997 O O . ALA A 1 131 ? -3.861 7.430 20.804 1.00 46.47 131 ALA A O 1
ATOM 998 N N . GLY A 1 132 ? -2.874 8.028 18.886 1.00 47.25 132 GLY A N 1
ATOM 999 C CA . GLY A 1 132 ? -2.877 6.688 18.290 1.00 47.25 132 GLY A CA 1
ATOM 1000 C C . GLY A 1 132 ? -2.075 5.678 19.116 1.00 47.25 132 GLY A C 1
ATOM 1001 O O . GLY A 1 132 ? -2.574 4.596 19.414 1.00 47.25 132 GLY A O 1
ATOM 1002 N N . ALA A 1 133 ? -0.882 6.060 19.579 1.00 52.41 133 ALA A N 1
ATOM 1003 C CA . ALA A 1 133 ? -0.061 5.253 20.474 1.00 52.41 133 ALA A CA 1
ATOM 1004 C C . ALA A 1 133 ? -0.794 4.972 21.794 1.00 52.41 133 ALA A C 1
ATOM 1006 O O . ALA A 1 133 ? -0.918 3.809 22.163 1.00 52.41 133 ALA A O 1
ATOM 1007 N N . THR A 1 134 ? -1.358 5.999 22.441 1.00 48.16 134 THR A N 1
ATOM 1008 C CA . THR A 1 134 ? -2.078 5.906 23.727 1.00 48.16 134 THR A CA 1
ATOM 1009 C C . THR A 1 134 ? -3.387 5.125 23.607 1.00 48.16 134 THR A C 1
ATOM 1011 O O . THR A 1 134 ? -3.721 4.346 24.496 1.00 48.16 134 THR A O 1
ATOM 1014 N N . VAL A 1 135 ? -4.119 5.276 22.499 1.00 48.22 135 VAL A N 1
ATOM 1015 C CA . VAL A 1 135 ? -5.291 4.455 22.179 1.00 48.22 135 VAL A CA 1
ATOM 1016 C C . VAL A 1 135 ? -4.848 3.017 21.962 1.00 48.22 135 VAL A C 1
ATOM 1018 O O . VAL A 1 135 ? -5.473 2.132 22.530 1.00 48.22 135 VAL A O 1
ATOM 1021 N N . SER A 1 136 ? -3.750 2.750 21.248 1.00 50.97 136 SER A N 1
ATOM 1022 C CA . SER A 1 136 ? -3.253 1.378 21.087 1.00 50.97 136 SER A CA 1
ATOM 1023 C C . SER A 1 136 ? -2.873 0.749 22.434 1.00 50.97 136 SER A C 1
ATOM 1025 O O . SER A 1 136 ? -3.282 -0.377 22.704 1.00 50.97 136 SER A O 1
ATOM 1027 N N . THR A 1 137 ? -2.203 1.487 23.335 1.00 51.09 137 THR A N 1
ATOM 1028 C CA . THR A 1 137 ? -1.802 0.978 24.662 1.00 51.09 137 THR A CA 1
ATOM 1029 C C . THR A 1 137 ? -2.991 0.835 25.615 1.00 51.09 137 THR A C 1
ATOM 1031 O O . THR A 1 137 ? -3.075 -0.149 26.345 1.00 51.09 137 THR A O 1
ATOM 1034 N N . GLY A 1 138 ? -3.934 1.782 25.597 1.00 40.38 138 GLY A N 1
ATOM 1035 C CA . GLY A 1 138 ? -5.152 1.754 26.413 1.00 40.38 138 GLY A CA 1
ATOM 1036 C C . GLY A 1 138 ? -6.159 0.697 25.953 1.00 40.38 138 GLY A C 1
ATOM 1037 O O . GLY A 1 138 ? -6.761 0.016 26.781 1.00 40.38 138 GLY A O 1
ATOM 1038 N N . SER A 1 139 ? -6.278 0.483 24.638 1.00 43.31 139 SER A N 1
ATOM 1039 C CA . SER A 1 139 ? -7.097 -0.587 24.050 1.00 43.31 139 SER A CA 1
ATOM 1040 C C . SER A 1 139 ? -6.506 -1.961 24.351 1.00 43.31 139 SER A C 1
ATOM 1042 O O . SER A 1 139 ? -7.266 -2.875 24.650 1.00 43.31 139 SER A O 1
ATOM 1044 N N . LYS A 1 140 ? -5.166 -2.095 24.378 1.00 45.97 140 LYS A N 1
ATOM 1045 C CA . LYS A 1 140 ? -4.444 -3.319 24.790 1.00 45.97 140 LYS A CA 1
ATOM 1046 C C . LYS A 1 140 ? -4.842 -3.790 26.200 1.00 45.97 140 LYS A C 1
ATOM 1048 O O . LYS A 1 140 ? -4.741 -4.979 26.492 1.00 45.97 140 LYS A O 1
ATOM 1053 N N . LEU A 1 141 ? -5.276 -2.864 27.065 1.00 44.81 141 LEU A N 1
ATOM 1054 C CA . LEU A 1 141 ? -5.688 -3.131 28.447 1.00 44.81 141 LEU A CA 1
ATOM 1055 C C . LEU A 1 141 ? -7.193 -3.439 28.591 1.00 44.81 141 LEU A C 1
ATOM 1057 O O . LEU A 1 141 ? -7.591 -4.059 29.575 1.00 44.81 141 LEU A O 1
ATOM 1061 N N . ALA A 1 142 ? -8.026 -3.006 27.637 1.00 41.59 142 ALA A N 1
ATOM 1062 C CA . ALA A 1 142 ? -9.490 -3.079 27.724 1.00 41.59 142 ALA A CA 1
ATOM 1063 C C . ALA A 1 142 ? -10.136 -4.065 26.733 1.00 41.59 142 ALA A C 1
ATOM 1065 O O . ALA A 1 142 ? -11.200 -4.614 27.021 1.00 41.59 142 ALA A O 1
ATOM 1066 N N . ILE A 1 143 ? -9.500 -4.309 25.586 1.00 42.84 143 ILE A N 1
ATOM 1067 C CA . ILE A 1 143 ? -9.979 -5.178 24.510 1.00 42.84 143 ILE A CA 1
ATOM 1068 C C . ILE A 1 143 ? -8.964 -6.302 24.325 1.00 42.84 143 ILE A C 1
ATOM 1070 O O . ILE A 1 143 ? -7.753 -6.098 24.399 1.00 42.84 143 ILE A O 1
ATOM 1074 N N . ASN A 1 144 ? -9.480 -7.508 24.105 1.00 54.31 144 ASN A N 1
ATOM 1075 C CA . ASN A 1 144 ? -8.694 -8.705 23.841 1.00 54.31 144 ASN A CA 1
ATOM 1076 C C . ASN A 1 144 ? -7.663 -8.391 22.743 1.00 54.31 144 ASN A C 1
ATOM 1078 O O . ASN A 1 144 ? -8.066 -8.058 21.627 1.00 54.31 144 ASN A O 1
ATOM 1082 N N . GLN A 1 145 ? -6.365 -8.428 23.074 1.00 55.72 145 GLN A N 1
ATOM 1083 C CA . GLN A 1 145 ? -5.290 -7.942 22.199 1.00 55.72 145 GLN A CA 1
ATOM 1084 C C . GLN A 1 145 ? -5.453 -8.473 20.773 1.00 55.72 145 GLN A C 1
ATOM 1086 O O . GLN A 1 145 ? -5.384 -7.694 19.830 1.00 55.72 145 GLN A O 1
ATOM 1091 N N . ASP A 1 146 ? -5.793 -9.758 20.654 1.00 57.03 146 ASP A N 1
ATOM 1092 C CA . ASP A 1 146 ? -6.057 -10.504 19.421 1.00 57.03 146 ASP A CA 1
ATOM 1093 C C . ASP A 1 146 ? -7.073 -9.826 18.473 1.00 57.03 146 ASP A C 1
ATOM 1095 O O . ASP A 1 146 ? -6.842 -9.726 17.268 1.00 57.03 146 ASP A O 1
ATOM 1099 N N . VAL A 1 147 ? -8.164 -9.261 19.007 1.00 57.69 147 VAL A N 1
ATOM 1100 C CA . VAL A 1 147 ? -9.185 -8.551 18.209 1.00 57.69 147 VAL A CA 1
ATOM 1101 C C . VAL A 1 147 ? -8.599 -7.271 17.615 1.00 57.69 147 VAL A C 1
ATOM 1103 O O . VAL A 1 147 ? -8.736 -7.016 16.422 1.00 57.69 147 VAL A O 1
ATOM 1106 N N . TYR A 1 148 ? -7.892 -6.484 18.429 1.00 60.66 148 TYR A N 1
ATOM 1107 C CA . TYR A 1 148 ? -7.271 -5.240 17.975 1.00 60.66 148 TYR A CA 1
ATOM 1108 C C . TYR A 1 148 ? -6.176 -5.499 16.932 1.00 60.66 148 TYR A C 1
ATOM 1110 O O . TYR A 1 148 ? -6.077 -4.755 15.953 1.00 60.66 148 TYR A O 1
ATOM 1118 N N . GLN A 1 149 ? -5.393 -6.576 17.090 1.00 63.31 149 GLN A N 1
ATOM 1119 C CA . GLN A 1 149 ? -4.383 -6.966 16.097 1.00 63.31 149 GLN A CA 1
ATOM 1120 C C . GLN A 1 149 ? -5.030 -7.319 14.758 1.00 63.31 149 GLN A C 1
ATOM 1122 O O . GLN A 1 149 ? -4.553 -6.899 13.700 1.00 63.31 149 GLN A O 1
ATOM 1127 N N . LYS A 1 150 ? -6.137 -8.067 14.803 1.00 65.75 150 LYS A N 1
ATOM 1128 C CA . LYS A 1 150 ? -6.833 -8.526 13.606 1.00 65.75 150 LYS A CA 1
ATOM 1129 C C . LYS A 1 150 ? -7.446 -7.371 12.814 1.00 65.75 150 LYS A C 1
ATOM 1131 O O . LYS A 1 150 ? -7.207 -7.274 11.612 1.00 65.75 150 LYS A O 1
ATOM 1136 N N . GLU A 1 151 ? -8.164 -6.479 13.491 1.00 69.38 151 GLU A N 1
ATOM 1137 C CA . GLU A 1 151 ? -8.834 -5.337 12.857 1.00 69.38 151 GLU A CA 1
ATOM 1138 C C . GLU A 1 151 ? -7.826 -4.292 12.353 1.00 69.38 151 GLU A C 1
ATOM 1140 O O . GLU A 1 151 ? -7.944 -3.796 11.233 1.00 69.38 151 GLU A O 1
ATOM 1145 N N . THR A 1 152 ? -6.773 -4.002 13.128 1.00 76.06 152 THR A N 1
ATOM 1146 C CA . THR A 1 152 ? -5.770 -2.999 12.730 1.00 76.06 152 THR A CA 1
ATOM 1147 C C . THR A 1 152 ? -4.997 -3.440 11.493 1.00 76.06 152 THR A C 1
ATOM 1149 O O . THR A 1 152 ? -4.803 -2.642 10.580 1.00 76.06 152 THR A O 1
ATOM 1152 N N . ALA A 1 153 ? -4.575 -4.707 11.415 1.00 78.12 153 ALA A N 1
ATOM 1153 C CA . ALA A 1 153 ? -3.868 -5.157 10.220 1.00 78.12 153 ALA A CA 1
ATOM 1154 C C . ALA A 1 153 ? -4.789 -5.211 8.991 1.00 78.12 153 ALA A C 1
ATOM 1156 O O . ALA A 1 153 ? -4.331 -4.869 7.909 1.00 78.12 153 ALA A O 1
ATOM 1157 N N . GLN A 1 154 ? -6.083 -5.531 9.130 1.00 79.88 154 GLN A N 1
ATOM 1158 C CA . GLN A 1 154 ? -7.023 -5.414 8.006 1.00 79.88 154 GLN A CA 1
ATOM 1159 C C . GLN A 1 154 ? -7.167 -3.968 7.516 1.00 79.88 154 GLN A C 1
ATOM 1161 O O . GLN A 1 154 ? -7.137 -3.740 6.309 1.00 79.88 154 GLN A O 1
ATOM 1166 N N . LEU A 1 155 ? -7.251 -2.992 8.426 1.00 82.12 155 LEU A N 1
ATOM 1167 C CA . LEU A 1 155 ? -7.282 -1.568 8.071 1.00 82.12 155 LEU A CA 1
ATOM 1168 C C . LEU A 1 155 ? -6.004 -1.120 7.349 1.00 82.12 155 LEU A C 1
ATOM 1170 O O . LEU A 1 155 ? -6.077 -0.377 6.374 1.00 82.12 155 LEU A O 1
ATOM 1174 N N . LEU A 1 156 ? -4.835 -1.586 7.799 1.00 86.50 156 LEU A N 1
ATOM 1175 C CA . LEU A 1 156 ? -3.559 -1.283 7.147 1.00 86.50 156 LEU A CA 1
ATOM 1176 C C . LEU A 1 156 ? -3.465 -1.912 5.753 1.00 86.50 156 LEU A C 1
ATOM 1178 O O . LEU A 1 156 ? -3.022 -1.246 4.825 1.00 86.50 156 LEU A O 1
ATOM 1182 N N . VAL A 1 157 ? -3.916 -3.159 5.586 1.00 87.38 157 VAL A N 1
ATOM 1183 C CA . VAL A 1 157 ? -3.962 -3.812 4.269 1.00 87.38 157 VAL A CA 1
ATOM 1184 C C . VAL A 1 157 ? -4.914 -3.072 3.332 1.00 87.38 157 VAL A C 1
ATOM 1186 O O . VAL A 1 157 ? -4.520 -2.745 2.221 1.00 87.38 157 VAL A O 1
ATOM 1189 N N . GLN A 1 158 ? -6.110 -2.699 3.795 1.00 87.31 158 GLN A N 1
ATOM 1190 C CA . GLN A 1 158 ? -7.044 -1.893 2.999 1.00 87.31 158 GLN A CA 1
ATOM 1191 C C . GLN A 1 158 ? -6.453 -0.540 2.588 1.00 87.31 158 GLN A C 1
ATOM 1193 O O . GLN A 1 158 ? -6.706 -0.069 1.481 1.00 87.31 158 GLN A O 1
ATOM 1198 N N . ALA A 1 159 ? -5.665 0.090 3.461 1.00 88.50 159 ALA A N 1
ATOM 1199 C CA . ALA A 1 159 ? -4.971 1.326 3.128 1.00 88.50 159 ALA A CA 1
ATOM 1200 C C . ALA A 1 159 ? -3.908 1.113 2.038 1.00 88.50 159 ALA A C 1
ATOM 1202 O O . ALA A 1 159 ? -3.848 1.908 1.106 1.00 88.50 159 ALA A O 1
ATOM 1203 N N . ILE A 1 160 ? -3.126 0.030 2.114 1.00 92.25 160 ILE A N 1
ATOM 1204 C CA . ILE A 1 160 ? -2.147 -0.338 1.075 1.00 92.25 160 ILE A CA 1
ATOM 1205 C C . ILE A 1 160 ? -2.858 -0.649 -0.252 1.00 92.25 160 ILE A C 1
ATOM 1207 O O . ILE A 1 160 ? -2.418 -0.187 -1.303 1.00 92.25 160 ILE A O 1
ATOM 1211 N N . ASP A 1 161 ? -3.986 -1.360 -0.218 1.00 89.50 161 ASP A N 1
ATOM 1212 C CA . ASP A 1 161 ? -4.821 -1.635 -1.397 1.00 89.50 161 ASP A CA 1
ATOM 1213 C C . ASP A 1 161 ? -5.331 -0.352 -2.059 1.00 89.50 161 ASP A C 1
ATOM 1215 O O . ASP A 1 161 ? -5.309 -0.223 -3.286 1.00 89.50 161 ASP A O 1
ATOM 1219 N N . ALA A 1 162 ? -5.754 0.621 -1.253 1.00 90.50 162 ALA A N 1
ATOM 1220 C CA . ALA A 1 162 ? -6.296 1.883 -1.738 1.00 90.50 162 ALA A CA 1
ATOM 1221 C C . ALA A 1 162 ? -5.239 2.842 -2.315 1.00 90.50 162 ALA A C 1
ATOM 1223 O O . ALA A 1 162 ? -5.610 3.740 -3.077 1.00 90.50 162 ALA A O 1
ATOM 1224 N N . THR A 1 163 ? -3.961 2.672 -1.963 1.00 93.12 163 THR A N 1
ATOM 1225 C CA . THR A 1 163 ? -2.854 3.512 -2.449 1.00 93.12 163 THR A CA 1
ATOM 1226 C C . THR A 1 163 ? -1.970 2.744 -3.435 1.00 93.12 163 THR A C 1
ATOM 1228 O O . THR A 1 163 ? -2.102 2.915 -4.646 1.00 93.12 163 THR A O 1
ATOM 1231 N N . TYR A 1 164 ? -1.172 1.792 -2.943 1.00 94.81 164 TYR A N 1
ATOM 1232 C CA . TYR A 1 164 ? -0.158 1.083 -3.722 1.00 94.81 164 TYR A CA 1
ATOM 1233 C C . TYR A 1 164 ? -0.763 0.296 -4.887 1.00 94.81 164 TYR A C 1
ATOM 1235 O O . TYR A 1 164 ? -0.347 0.474 -6.031 1.00 94.81 164 TYR A O 1
ATOM 1243 N N . TYR A 1 165 ? -1.748 -0.575 -4.629 1.00 92.56 165 TYR A N 1
ATOM 1244 C CA . TYR A 1 165 ? -2.290 -1.438 -5.688 1.00 92.56 165 TYR A CA 1
ATOM 1245 C C . TYR A 1 165 ? -3.131 -0.660 -6.702 1.00 92.56 165 TYR A C 1
ATOM 1247 O O . TYR A 1 165 ? -3.226 -1.062 -7.866 1.00 92.56 165 TYR A O 1
ATOM 1255 N N . LYS A 1 166 ? -3.700 0.477 -6.291 1.00 92.69 166 LYS A N 1
ATOM 1256 C CA . LYS A 1 166 ? -4.340 1.419 -7.205 1.00 92.69 166 LYS A CA 1
ATOM 1257 C C . LYS A 1 166 ? -3.319 1.993 -8.193 1.00 92.69 166 LYS A C 1
ATOM 1259 O O . LYS A 1 166 ? -3.522 1.863 -9.401 1.00 92.69 166 LYS A O 1
ATOM 1264 N N . ASP A 1 167 ? -2.230 2.570 -7.694 1.00 92.44 167 ASP A N 1
ATOM 1265 C CA . ASP A 1 167 ? -1.190 3.177 -8.531 1.00 92.44 167 ASP A CA 1
ATOM 1266 C C . ASP A 1 167 ? -0.461 2.131 -9.381 1.00 92.44 167 ASP A C 1
ATOM 1268 O O . ASP A 1 167 ? -0.212 2.355 -10.566 1.00 92.44 167 ASP A O 1
ATOM 1272 N N . TYR A 1 168 ? -0.223 0.941 -8.823 1.00 92.81 168 TYR A N 1
ATOM 1273 C CA . TYR A 1 168 ? 0.284 -0.217 -9.553 1.00 92.81 168 TYR A CA 1
ATOM 1274 C C . TYR A 1 168 ? -0.609 -0.572 -10.748 1.00 92.81 168 TYR A C 1
ATOM 1276 O O . TYR A 1 168 ? -0.114 -0.733 -11.863 1.00 92.81 168 TYR A O 1
ATOM 1284 N N . ALA A 1 169 ? -1.926 -0.693 -10.544 1.00 92.00 169 ALA A N 1
ATOM 1285 C CA . ALA A 1 169 ? -2.858 -1.067 -11.606 1.00 92.00 169 ALA A CA 1
ATOM 1286 C C . ALA A 1 169 ? -2.982 0.028 -12.675 1.00 92.00 169 ALA A C 1
ATOM 1288 O O . ALA A 1 169 ? -3.085 -0.277 -13.867 1.00 92.00 169 ALA A O 1
ATOM 1289 N N . ASP A 1 170 ? -2.969 1.296 -12.262 1.00 93.69 170 ASP A N 1
ATOM 1290 C CA . ASP A 1 170 ? -2.999 2.436 -13.175 1.00 93.69 170 ASP A CA 1
ATOM 1291 C C . ASP A 1 170 ? -1.696 2.504 -14.002 1.00 93.69 170 ASP A C 1
ATOM 1293 O O . ASP A 1 170 ? -1.757 2.686 -15.221 1.00 93.69 170 ASP A O 1
ATOM 1297 N N . TYR A 1 171 ? -0.536 2.243 -13.390 1.00 94.56 171 TYR A N 1
ATOM 1298 C CA . TYR A 1 171 ? 0.758 2.161 -14.072 1.00 94.56 171 TYR A CA 1
ATOM 1299 C C . TYR A 1 171 ? 0.867 0.950 -15.012 1.00 94.56 171 TYR A C 1
ATOM 1301 O O . TYR A 1 171 ? 1.292 1.088 -16.160 1.00 94.56 171 TYR A O 1
ATOM 1309 N N . ALA A 1 172 ? 0.425 -0.234 -14.580 1.00 92.56 172 ALA A N 1
ATOM 1310 C CA . ALA A 1 172 ? 0.438 -1.445 -15.401 1.00 92.56 172 ALA A CA 1
ATOM 1311 C C . ALA A 1 172 ? -0.364 -1.255 -16.700 1.00 92.56 172 ALA A C 1
ATOM 1313 O O . ALA A 1 172 ? 0.124 -1.583 -17.782 1.00 92.56 172 ALA A O 1
ATOM 1314 N N . LYS A 1 173 ? -1.545 -0.624 -16.624 1.00 93.00 173 LYS A N 1
ATOM 1315 C CA . LYS A 1 173 ? -2.348 -0.268 -17.809 1.00 93.00 173 LYS A CA 1
ATOM 1316 C C . LYS A 1 173 ? -1.617 0.699 -18.741 1.00 93.00 173 LYS A C 1
ATOM 1318 O O . LYS A 1 173 ? -1.717 0.564 -19.961 1.00 93.00 173 LYS A O 1
ATOM 1323 N N . GLN A 1 174 ? -0.893 1.678 -18.192 1.00 92.06 174 GLN A N 1
ATOM 1324 C CA . GLN A 1 174 ? -0.087 2.608 -18.991 1.00 92.06 174 GLN A CA 1
ATOM 1325 C C . GLN A 1 174 ? 1.048 1.874 -19.717 1.00 92.06 174 GLN A C 1
ATOM 1327 O O . GLN A 1 174 ? 1.245 2.083 -20.915 1.00 92.06 174 GLN A O 1
ATOM 1332 N N . LEU A 1 175 ? 1.739 0.960 -19.029 1.00 89.50 175 LEU A N 1
ATOM 1333 C CA . LEU A 1 175 ? 2.831 0.168 -19.596 1.00 89.50 175 LEU A CA 1
ATOM 1334 C C . LEU A 1 175 ? 2.346 -0.820 -20.673 1.00 89.50 175 LEU A C 1
ATOM 1336 O O . LEU A 1 175 ? 3.010 -1.015 -21.697 1.00 89.50 175 LEU A O 1
ATOM 1340 N N . GLU A 1 176 ? 1.174 -1.428 -20.484 1.00 89.06 176 GLU A N 1
ATOM 1341 C CA . GLU A 1 176 ? 0.516 -2.251 -21.504 1.00 89.06 176 GLU A CA 1
ATOM 1342 C C . GLU A 1 176 ? 0.125 -1.418 -22.732 1.00 89.06 176 GLU A C 1
ATOM 1344 O O . GLU A 1 176 ? 0.390 -1.826 -23.866 1.00 89.06 176 GLU A O 1
ATOM 1349 N N . GLY A 1 177 ? -0.442 -0.227 -22.507 1.00 87.56 177 GLY A N 1
ATOM 1350 C CA . GLY A 1 177 ? -0.858 0.709 -23.552 1.00 87.56 177 GLY A CA 1
ATOM 1351 C C . GLY A 1 177 ? 0.293 1.341 -24.343 1.00 87.56 177 GLY A C 1
ATOM 1352 O O . GLY A 1 177 ? 0.077 1.794 -25.472 1.00 87.56 177 GLY A O 1
ATOM 1353 N N . ALA A 1 178 ? 1.516 1.342 -23.803 1.00 84.94 178 ALA A N 1
ATOM 1354 C CA . ALA A 1 178 ? 2.716 1.792 -24.498 1.00 84.94 178 ALA A CA 1
ATOM 1355 C C . ALA A 1 178 ? 3.051 0.844 -25.667 1.00 84.94 178 ALA A C 1
ATOM 1357 O O . ALA A 1 178 ? 3.655 -0.223 -25.496 1.00 84.94 178 ALA A O 1
ATOM 1358 N N . LYS A 1 179 ? 2.621 1.244 -26.873 1.00 73.25 179 LYS A N 1
ATOM 1359 C CA . LYS A 1 179 ? 2.814 0.495 -28.128 1.00 73.25 179 LYS A CA 1
ATOM 1360 C C . LYS A 1 179 ? 4.236 0.570 -28.674 1.00 73.25 179 LYS A C 1
ATOM 1362 O O . LYS A 1 179 ? 4.620 -0.317 -29.425 1.00 73.25 179 LYS A O 1
ATOM 1367 N N . ASP A 1 180 ? 4.978 1.618 -28.330 1.00 85.44 180 ASP A N 1
ATOM 1368 C CA . ASP A 1 180 ? 6.332 1.850 -28.822 1.00 85.44 180 ASP A CA 1
ATOM 1369 C C . ASP A 1 180 ? 7.354 1.660 -27.686 1.00 85.44 180 ASP A C 1
ATOM 1371 O O . ASP A 1 180 ? 7.503 2.545 -26.837 1.00 85.44 180 ASP A O 1
ATOM 1375 N N . PRO A 1 181 ? 8.079 0.526 -27.652 1.00 82.81 181 PRO A N 1
ATOM 1376 C CA . PRO A 1 181 ? 9.089 0.258 -26.631 1.00 82.81 181 PRO A CA 1
ATOM 1377 C C . PRO A 1 181 ? 10.269 1.241 -26.673 1.00 82.81 181 PRO A C 1
ATOM 1379 O O . PRO A 1 181 ? 11.016 1.351 -25.702 1.00 82.81 181 PRO A O 1
ATOM 1382 N N . THR A 1 182 ? 10.452 1.981 -27.774 1.00 84.12 182 THR A N 1
ATOM 1383 C CA . THR A 1 182 ? 11.534 2.968 -27.896 1.00 84.12 182 THR A CA 1
ATOM 1384 C C . THR A 1 182 ? 11.284 4.231 -27.071 1.00 84.12 182 THR A C 1
ATOM 1386 O O . THR A 1 182 ? 12.245 4.906 -26.699 1.00 84.12 182 THR A O 1
ATOM 1389 N N . GLN A 1 183 ? 10.021 4.516 -26.731 1.00 86.88 183 GLN A N 1
ATOM 1390 C CA . GLN A 1 183 ? 9.629 5.653 -25.890 1.00 86.88 183 GLN A CA 1
ATOM 1391 C C . GLN A 1 183 ? 9.760 5.361 -24.392 1.00 86.88 183 GLN A C 1
ATOM 1393 O O . GLN A 1 183 ? 9.725 6.282 -23.580 1.00 86.88 183 GLN A O 1
ATOM 1398 N N . ILE A 1 184 ? 9.947 4.092 -24.021 1.00 88.31 184 ILE A N 1
ATOM 1399 C CA . ILE A 1 184 ? 10.149 3.686 -22.635 1.00 88.31 184 ILE A CA 1
ATOM 1400 C C . ILE A 1 184 ? 11.570 4.073 -22.224 1.00 88.31 184 ILE A C 1
ATOM 1402 O O . ILE A 1 184 ? 12.556 3.613 -22.811 1.00 88.31 184 ILE A O 1
ATOM 1406 N N . SER A 1 185 ? 11.665 4.915 -21.196 1.00 89.50 185 SER A N 1
ATOM 1407 C CA . SER A 1 185 ? 12.920 5.309 -20.557 1.00 89.50 185 SER A CA 1
ATOM 1408 C C . SER A 1 185 ? 13.061 4.555 -19.234 1.00 89.50 185 SER A C 1
ATOM 1410 O O . SER A 1 185 ? 12.478 4.989 -18.239 1.00 89.50 185 SER A O 1
ATOM 1412 N N . PRO A 1 186 ? 13.820 3.439 -19.178 1.00 88.81 186 PRO A N 1
ATOM 1413 C CA . PRO A 1 186 ? 13.912 2.623 -17.971 1.00 88.81 186 PRO A CA 1
ATOM 1414 C C . PRO A 1 186 ? 14.268 3.400 -16.695 1.00 88.81 186 PRO A C 1
ATOM 1416 O O . PRO A 1 186 ? 13.617 3.148 -15.688 1.00 88.81 186 PRO A O 1
ATOM 1419 N N . PRO A 1 187 ? 15.195 4.382 -16.695 1.00 83.38 187 PRO A N 1
ATOM 1420 C CA . PRO A 1 187 ? 15.476 5.164 -15.490 1.00 83.38 187 PRO A CA 1
ATOM 1421 C C . PRO A 1 187 ? 14.270 5.961 -14.974 1.00 83.38 187 PRO A C 1
ATOM 1423 O O . PRO A 1 187 ? 14.050 6.031 -13.767 1.00 83.38 187 PRO A O 1
ATOM 1426 N N . LEU A 1 188 ? 13.478 6.551 -15.878 1.00 89.19 188 LEU A N 1
ATOM 1427 C CA . LEU A 1 188 ? 12.286 7.317 -15.502 1.00 89.19 188 LEU A CA 1
ATOM 1428 C C . LEU A 1 188 ? 11.179 6.387 -15.001 1.00 89.19 188 LEU A C 1
ATOM 1430 O O . LEU A 1 188 ? 10.553 6.661 -13.982 1.00 89.19 188 LEU A O 1
ATOM 1434 N N . GLU A 1 189 ? 10.979 5.267 -15.691 1.00 91.94 189 GLU A N 1
ATOM 1435 C CA . GLU A 1 189 ? 9.995 4.264 -15.300 1.00 91.94 189 GLU A CA 1
ATOM 1436 C C . GLU A 1 189 ? 10.317 3.630 -13.945 1.00 91.94 189 GLU A C 1
ATOM 1438 O O . GLU A 1 189 ? 9.439 3.509 -13.096 1.00 91.94 189 GLU A O 1
ATOM 1443 N N . VAL A 1 190 ? 11.584 3.293 -13.690 1.00 90.12 190 VAL A N 1
ATOM 1444 C CA . VAL A 1 190 ? 12.030 2.805 -12.379 1.00 90.12 190 VAL A CA 1
ATOM 1445 C C . VAL A 1 190 ? 11.760 3.839 -11.293 1.00 90.12 190 VAL A C 1
ATOM 1447 O O . VAL A 1 190 ? 11.250 3.471 -10.242 1.00 90.12 190 VAL A O 1
ATOM 1450 N N . ALA A 1 191 ? 12.040 5.123 -11.534 1.00 87.94 191 ALA A N 1
ATOM 1451 C CA . ALA A 1 191 ? 11.757 6.176 -10.560 1.00 87.94 191 ALA A CA 1
ATOM 1452 C C . ALA A 1 191 ? 10.249 6.313 -10.263 1.00 87.94 191 ALA A C 1
ATOM 1454 O O . ALA A 1 191 ? 9.860 6.530 -9.111 1.00 87.94 191 ALA A O 1
ATOM 1455 N N . ASN A 1 192 ? 9.391 6.140 -11.275 1.00 93.12 192 ASN A N 1
ATOM 1456 C CA . ASN A 1 192 ? 7.939 6.088 -11.088 1.00 93.12 192 ASN A CA 1
ATOM 1457 C C . ASN A 1 192 ? 7.539 4.881 -10.226 1.00 93.12 192 ASN A C 1
ATOM 1459 O O . ASN A 1 192 ? 6.805 5.051 -9.253 1.00 93.12 192 ASN A O 1
ATOM 1463 N N . ILE A 1 193 ? 8.085 3.692 -10.518 1.00 93.44 193 ILE A N 1
ATOM 1464 C CA . ILE A 1 193 ? 7.839 2.473 -9.732 1.00 93.44 193 ILE A CA 1
ATOM 1465 C C . ILE A 1 193 ? 8.311 2.637 -8.288 1.00 93.44 193 ILE A C 1
ATOM 1467 O O . ILE A 1 193 ? 7.573 2.329 -7.358 1.00 93.44 193 ILE A O 1
ATOM 1471 N N . GLU A 1 194 ? 9.505 3.183 -8.069 1.00 91.88 194 GLU A N 1
ATOM 1472 C CA . GLU A 1 194 ? 10.012 3.480 -6.728 1.00 91.88 194 GLU A CA 1
ATOM 1473 C C . GLU A 1 194 ? 9.119 4.458 -5.962 1.00 91.88 194 GLU A C 1
ATOM 1475 O O . GLU A 1 194 ? 9.030 4.366 -4.736 1.00 91.88 194 GLU A O 1
ATOM 1480 N N . THR A 1 195 ? 8.472 5.396 -6.657 1.00 91.75 195 THR A N 1
ATOM 1481 C CA . THR A 1 195 ? 7.611 6.401 -6.029 1.00 91.75 195 THR A CA 1
ATOM 1482 C C . THR A 1 195 ? 6.384 5.751 -5.404 1.00 91.75 195 THR A C 1
ATOM 1484 O O . THR A 1 195 ? 6.178 5.924 -4.202 1.00 91.75 195 THR A O 1
ATOM 1487 N N . PHE A 1 196 ? 5.623 4.956 -6.164 1.00 92.88 196 PHE A N 1
ATOM 1488 C CA . PHE A 1 196 ? 4.460 4.269 -5.598 1.00 92.88 196 PHE A CA 1
ATOM 1489 C C . PHE A 1 196 ? 4.861 3.067 -4.731 1.00 92.88 196 PHE A C 1
ATOM 1491 O O . PHE A 1 196 ? 4.189 2.770 -3.753 1.00 92.88 196 PHE A O 1
ATOM 1498 N N . HIS A 1 197 ? 6.006 2.412 -4.970 1.00 94.75 197 HIS A N 1
ATOM 1499 C CA . HIS A 1 197 ? 6.489 1.321 -4.104 1.00 94.75 197 HIS A CA 1
ATOM 1500 C C . HIS A 1 197 ? 6.709 1.759 -2.651 1.00 94.75 197 HIS A C 1
ATOM 1502 O O . HIS A 1 197 ? 6.475 0.982 -1.727 1.00 94.75 197 HIS A O 1
ATOM 1508 N N . ARG A 1 198 ? 7.092 3.022 -2.420 1.00 90.50 198 ARG A N 1
ATOM 1509 C CA . ARG A 1 198 ? 7.198 3.603 -1.066 1.00 90.50 198 ARG A CA 1
ATOM 1510 C C . ARG A 1 198 ? 5.855 3.665 -0.331 1.00 90.50 198 ARG A C 1
ATOM 1512 O O . ARG A 1 198 ? 5.844 3.791 0.894 1.00 90.50 198 ARG A O 1
ATOM 1519 N N . GLU A 1 199 ? 4.735 3.583 -1.045 1.00 90.75 199 GLU A N 1
ATOM 1520 C CA . GLU A 1 199 ? 3.400 3.498 -0.450 1.00 90.75 199 GLU A CA 1
ATOM 1521 C C . GLU A 1 199 ? 3.116 2.136 0.171 1.00 90.75 199 GLU A C 1
ATOM 1523 O O . GLU A 1 199 ? 2.304 2.052 1.090 1.00 90.75 199 GLU A O 1
ATOM 1528 N N . CYS A 1 200 ? 3.848 1.093 -0.234 1.00 92.94 200 CYS A N 1
ATOM 1529 C CA . CYS A 1 200 ? 3.848 -0.188 0.456 1.00 92.94 200 CYS A CA 1
ATOM 1530 C C . CYS A 1 200 ? 4.709 -0.126 1.731 1.00 92.94 200 CYS A C 1
ATOM 1532 O O . CYS A 1 200 ? 5.721 -0.813 1.891 1.00 92.94 200 CYS A O 1
ATOM 1534 N N . SER A 1 201 ? 4.323 0.767 2.639 1.00 91.69 201 SER A N 1
ATOM 1535 C CA . SER A 1 201 ? 4.951 0.971 3.937 1.00 91.69 201 SER A CA 1
ATOM 1536 C C . SER A 1 201 ? 3.906 1.200 5.018 1.00 91.69 201 SER A C 1
ATOM 1538 O O . SER A 1 201 ? 2.821 1.733 4.778 1.00 91.69 201 SER A O 1
ATOM 1540 N N . LEU A 1 202 ? 4.252 0.802 6.239 1.00 85.44 202 LEU A N 1
ATOM 1541 C CA . LEU A 1 202 ? 3.398 0.949 7.410 1.00 85.44 202 LEU A CA 1
ATOM 1542 C C . LEU A 1 202 ? 3.078 2.424 7.686 1.00 85.44 202 LEU A C 1
ATOM 1544 O O . LEU A 1 202 ? 1.945 2.754 8.021 1.00 85.44 202 LEU A O 1
ATOM 1548 N N . ASP A 1 203 ? 4.063 3.309 7.519 1.00 81.00 203 ASP A N 1
ATOM 1549 C CA . ASP A 1 203 ? 3.918 4.751 7.747 1.00 81.00 203 ASP A CA 1
ATOM 1550 C C . ASP A 1 203 ? 2.911 5.390 6.779 1.00 81.00 203 ASP A C 1
ATOM 1552 O O . ASP A 1 203 ? 2.028 6.149 7.192 1.00 81.00 203 ASP A O 1
ATOM 1556 N N . ARG A 1 204 ? 2.977 5.022 5.492 1.00 84.44 204 ARG A N 1
ATOM 1557 C CA . ARG A 1 204 ? 2.021 5.492 4.481 1.00 84.44 204 ARG A CA 1
ATOM 1558 C C . ARG A 1 204 ? 0.630 4.925 4.702 1.00 84.44 204 ARG A C 1
ATOM 1560 O O . ARG A 1 204 ? -0.329 5.696 4.668 1.00 84.44 204 ARG A O 1
ATOM 1567 N N . ALA A 1 205 ? 0.525 3.632 5.003 1.00 85.94 205 ALA A N 1
ATOM 1568 C CA . ALA A 1 205 ? -0.742 2.996 5.342 1.00 85.94 205 ALA A CA 1
ATOM 1569 C C . ALA A 1 205 ? -1.397 3.674 6.555 1.00 85.94 205 ALA A C 1
ATOM 1571 O O . ALA A 1 205 ? -2.568 4.047 6.511 1.00 85.94 205 ALA A O 1
ATOM 1572 N N . LEU A 1 206 ? -0.631 3.923 7.619 1.00 82.62 206 LEU A N 1
ATOM 1573 C CA . LEU A 1 206 ? -1.126 4.599 8.812 1.00 82.62 206 LEU A CA 1
ATOM 1574 C C . LEU A 1 206 ? -1.533 6.047 8.522 1.00 82.62 206 LEU A C 1
ATOM 1576 O O . LEU A 1 206 ? -2.597 6.480 8.960 1.00 82.62 206 LEU A O 1
ATOM 1580 N N . THR A 1 207 ? -0.722 6.788 7.765 1.00 79.50 207 THR A N 1
ATOM 1581 C CA . THR A 1 207 ? -1.053 8.156 7.345 1.00 79.50 207 THR A CA 1
ATOM 1582 C C . THR A 1 207 ? -2.362 8.181 6.561 1.00 79.50 207 THR A C 1
ATOM 1584 O O . THR A 1 207 ? -3.204 9.039 6.817 1.00 79.50 207 THR A O 1
ATOM 1587 N N . TYR A 1 208 ? -2.567 7.224 5.652 1.00 85.50 208 TYR A N 1
ATOM 1588 C CA . TYR A 1 208 ? -3.811 7.089 4.902 1.00 85.50 208 TYR A CA 1
ATOM 1589 C C . TYR A 1 208 ? -4.996 6.793 5.824 1.00 85.50 208 TYR A C 1
ATOM 1591 O O . TYR A 1 208 ? -6.022 7.463 5.720 1.00 85.50 208 TYR A O 1
ATOM 1599 N N . VAL A 1 209 ? -4.857 5.842 6.755 1.00 81.56 209 VAL A N 1
ATOM 1600 C CA . VAL A 1 209 ? -5.911 5.540 7.734 1.00 81.56 209 VAL A CA 1
ATOM 1601 C C . VAL A 1 209 ? -6.250 6.792 8.536 1.00 81.56 209 VAL A C 1
ATOM 1603 O O . VAL A 1 209 ? -7.412 7.174 8.570 1.00 81.56 209 VAL A O 1
ATOM 1606 N N . LEU A 1 210 ? -5.258 7.470 9.122 1.00 76.81 210 LEU A N 1
ATOM 1607 C CA . LEU A 1 210 ? -5.445 8.670 9.947 1.00 76.81 210 LEU A CA 1
ATOM 1608 C C . LEU A 1 210 ? -6.055 9.841 9.167 1.00 76.81 210 LEU A C 1
ATOM 1610 O O . LEU A 1 210 ? -6.906 10.551 9.700 1.00 76.81 210 LEU A O 1
ATOM 1614 N N . ALA A 1 211 ? -5.642 10.043 7.914 1.00 73.38 211 ALA A N 1
ATOM 1615 C CA . ALA A 1 211 ? -6.177 11.096 7.055 1.00 73.38 211 ALA A CA 1
ATOM 1616 C C . ALA A 1 211 ? -7.636 10.840 6.651 1.00 73.38 211 ALA A C 1
ATOM 1618 O O . ALA A 1 211 ? -8.389 11.795 6.461 1.00 73.38 211 ALA A O 1
ATOM 1619 N N . ASN A 1 212 ? -8.028 9.568 6.542 1.00 76.81 212 ASN A N 1
ATOM 1620 C CA . ASN A 1 212 ? -9.372 9.148 6.154 1.00 76.81 212 ASN A CA 1
ATOM 1621 C C . ASN A 1 212 ? -10.241 8.710 7.340 1.00 76.81 212 ASN A C 1
ATOM 1623 O O . ASN A 1 212 ? -11.385 8.301 7.133 1.00 76.81 212 ASN A O 1
ATOM 1627 N N . GLN A 1 213 ? -9.751 8.814 8.581 1.00 68.75 213 GLN A N 1
ATOM 1628 C CA . GLN A 1 213 ? -10.627 8.633 9.728 1.00 68.75 213 GLN A CA 1
ATOM 1629 C C . GLN A 1 213 ? -11.646 9.776 9.740 1.00 68.75 213 GLN A C 1
ATOM 1631 O O . GLN A 1 213 ? -11.263 10.944 9.591 1.00 68.75 213 GLN A O 1
ATOM 1636 N N . PRO A 1 214 ? -12.943 9.480 9.938 1.00 52.47 214 PRO A N 1
ATOM 1637 C CA . PRO A 1 214 ? -13.906 10.526 10.232 1.00 52.47 214 PRO A CA 1
ATOM 1638 C C . PRO A 1 214 ? -13.360 11.277 11.442 1.00 52.47 214 PRO A C 1
ATOM 1640 O O . PRO A 1 214 ? -13.053 10.661 12.463 1.00 52.47 214 PRO A O 1
ATOM 1643 N N . LYS A 1 215 ? -13.147 12.589 11.295 1.00 47.16 215 LYS A N 1
ATOM 1644 C CA . LYS A 1 215 ? -12.633 13.431 12.375 1.00 47.16 215 LYS A CA 1
ATOM 1645 C C . LYS A 1 215 ? -13.599 13.302 13.544 1.00 47.16 215 LYS A C 1
ATOM 1647 O O . LYS A 1 215 ? -14.631 13.969 13.562 1.00 47.16 215 LYS A O 1
ATOM 1652 N N . ALA A 1 216 ? -13.276 12.438 14.502 1.00 45.34 216 ALA A N 1
ATOM 1653 C CA . ALA A 1 216 ? -13.962 12.425 15.773 1.00 45.34 216 ALA A CA 1
ATOM 1654 C C . ALA A 1 216 ? -13.843 13.849 16.310 1.00 45.34 216 ALA A C 1
ATOM 1656 O O . ALA A 1 216 ? -12.737 14.391 16.384 1.00 45.34 216 ALA A O 1
ATOM 1657 N N . VAL A 1 217 ? -14.984 14.480 16.583 1.00 41.88 217 VAL A N 1
ATOM 1658 C CA . VAL A 1 217 ? -15.050 15.812 17.177 1.00 41.88 217 VAL A CA 1
ATOM 1659 C C . VAL A 1 217 ? -14.163 15.777 18.419 1.00 41.88 217 VAL A C 1
ATOM 1661 O O . VAL A 1 217 ? -14.500 15.151 19.421 1.00 41.88 217 VAL A O 1
ATOM 1664 N N . GLN A 1 218 ? -12.972 16.368 18.313 1.00 41.12 218 GLN A N 1
ATOM 1665 C CA . GLN A 1 218 ? -12.010 16.446 19.400 1.00 41.12 218 GLN A CA 1
ATOM 1666 C C . GLN A 1 218 ? -12.608 17.357 20.468 1.00 41.12 218 GLN A C 1
ATOM 1668 O O . GLN A 1 218 ? -12.422 18.571 20.448 1.00 41.12 218 GLN A O 1
ATOM 1673 N N . THR A 1 219 ? -13.330 16.776 21.421 1.00 39.38 219 THR A N 1
ATOM 1674 C CA . THR A 1 219 ? -13.503 17.388 22.736 1.00 39.38 219 THR A CA 1
ATOM 1675 C C . THR A 1 219 ? -12.138 17.386 23.407 1.00 39.38 219 THR A C 1
ATOM 1677 O O . THR A 1 219 ? -11.691 16.384 23.961 1.00 39.38 219 THR A O 1
ATOM 1680 N N . SER A 1 220 ? -11.434 18.502 23.272 1.00 38.06 220 SER A N 1
ATOM 1681 C CA . SER A 1 220 ? -10.189 18.782 23.967 1.00 38.06 220 SER A CA 1
ATOM 1682 C C . SER A 1 220 ? -10.396 18.694 25.479 1.00 38.06 220 SER A C 1
ATOM 1684 O O . SER A 1 220 ? -11.269 19.350 26.042 1.00 38.06 220 SER A O 1
ATOM 1686 N N . VAL A 1 221 ? -9.552 17.914 26.153 1.00 33.97 221 VAL A N 1
ATOM 1687 C CA . VAL A 1 221 ? -9.326 18.044 27.596 1.00 33.97 221 VAL A CA 1
ATOM 1688 C C . VAL A 1 221 ? -7.824 17.971 27.847 1.00 33.97 221 VAL A C 1
ATOM 1690 O O . VAL A 1 221 ? -7.165 17.025 27.415 1.00 33.97 221 VAL A O 1
ATOM 1693 N N . PRO A 1 222 ? -7.282 18.964 28.564 1.00 39.94 222 PRO A N 1
ATOM 1694 C CA . PRO A 1 222 ? -6.489 18.650 29.743 1.00 39.94 222 PRO A CA 1
ATOM 1695 C C . PRO A 1 222 ? -6.977 19.471 30.945 1.00 39.94 222 PRO A C 1
ATOM 1697 O O . PRO A 1 222 ? -6.823 20.689 30.995 1.00 39.94 222 PRO A O 1
ATOM 1700 N N . GLY A 1 223 ? -7.558 18.792 31.932 1.00 35.28 223 GLY A N 1
ATOM 1701 C CA . GLY A 1 223 ? -7.950 19.365 33.217 1.00 35.28 223 GLY A CA 1
ATOM 1702 C C . GLY A 1 223 ? -8.568 18.296 34.126 1.00 35.28 223 GLY A C 1
ATOM 1703 O O . GLY A 1 223 ? -9.219 17.384 33.612 1.00 35.28 223 GLY A O 1
ATOM 1704 N N . PRO A 1 224 ? -8.337 18.348 35.451 1.00 43.03 224 PRO A N 1
ATOM 1705 C CA . PRO A 1 224 ? -8.793 17.323 36.385 1.00 43.03 224 PRO A CA 1
ATOM 1706 C C . PRO A 1 224 ? -10.317 17.196 36.339 1.00 43.03 224 PRO A C 1
ATOM 1708 O O . PRO A 1 224 ? -11.023 18.197 36.419 1.00 43.03 224 PRO A O 1
ATOM 1711 N N . GLN A 1 225 ? -10.766 15.947 36.174 1.00 45.28 225 GLN A N 1
ATOM 1712 C CA . GLN A 1 225 ? -12.141 15.438 36.154 1.00 45.28 225 GLN A CA 1
ATOM 1713 C C . GLN A 1 225 ? -13.212 16.443 36.611 1.00 45.28 225 GLN A C 1
ATOM 1715 O O . GLN A 1 225 ? -13.669 16.421 37.751 1.00 45.28 225 GLN A O 1
ATOM 1720 N N . SER A 1 226 ? -13.658 17.281 35.679 1.00 41.47 226 SER A N 1
ATOM 1721 C CA . SER A 1 226 ? -14.999 17.846 35.721 1.00 41.47 226 SER A CA 1
ATOM 1722 C C . SER A 1 226 ? -15.850 16.979 34.806 1.00 41.47 226 SER A C 1
ATOM 1724 O O . SER A 1 226 ? -15.502 16.765 33.644 1.00 41.47 226 SER A O 1
ATOM 1726 N N . SER A 1 227 ? -16.931 16.424 35.345 1.00 48.16 227 SER A N 1
ATOM 1727 C CA . SER A 1 227 ? -17.942 15.647 34.632 1.00 48.16 227 SER A CA 1
ATOM 1728 C C . SER A 1 227 ? -18.744 16.552 33.693 1.00 48.16 227 SER A C 1
ATOM 1730 O O . SER A 1 227 ? -19.942 16.763 33.884 1.00 48.16 227 SER A O 1
ATOM 1732 N N . THR A 1 228 ? -18.082 17.152 32.706 1.00 50.00 228 THR A N 1
ATOM 1733 C CA . THR A 1 228 ? -18.776 17.861 31.637 1.00 50.00 228 THR A CA 1
ATOM 1734 C C . THR A 1 228 ? -19.524 16.820 30.802 1.00 50.00 228 THR A C 1
ATOM 1736 O O . THR A 1 228 ? -18.894 15.855 30.360 1.00 50.00 228 THR A O 1
ATOM 1739 N N . PRO A 1 229 ? -20.847 16.967 30.611 1.00 60.41 229 PRO A N 1
ATOM 1740 C CA . PRO A 1 229 ? -21.643 16.031 29.827 1.00 60.41 229 PRO A CA 1
ATOM 1741 C C . PRO A 1 229 ? -21.031 15.825 28.440 1.00 60.41 229 PRO A C 1
ATOM 1743 O O . PRO A 1 229 ? -20.655 16.797 27.779 1.00 60.41 229 PRO A O 1
ATOM 1746 N N . LYS A 1 230 ? -20.926 14.562 28.006 1.00 62.12 230 LYS A N 1
ATOM 1747 C CA . LYS A 1 230 ? -20.528 14.199 26.639 1.00 62.12 230 LYS A CA 1
ATOM 1748 C C . LYS A 1 230 ? -21.397 15.010 25.661 1.00 62.12 230 LYS A C 1
ATOM 1750 O O . LYS A 1 230 ? -22.620 14.978 25.809 1.00 62.12 230 LYS A O 1
ATOM 1755 N N . PRO A 1 231 ? -20.816 15.749 24.698 1.00 75.31 231 PRO A N 1
ATOM 1756 C CA . PRO A 1 231 ? -21.605 16.451 23.695 1.00 75.31 231 PRO A CA 1
ATOM 1757 C C . PRO A 1 231 ? -22.544 15.468 22.992 1.00 75.31 231 PRO A C 1
ATOM 1759 O O . PRO A 1 231 ? -22.113 14.386 22.588 1.00 75.31 231 PRO A O 1
ATOM 1762 N N . ALA A 1 232 ? -23.822 15.828 22.878 1.00 82.44 232 ALA A N 1
ATOM 1763 C CA . ALA A 1 232 ? -24.803 14.998 22.192 1.00 82.44 232 ALA A CA 1
ATOM 1764 C C . ALA A 1 232 ? -24.401 14.827 20.719 1.00 82.44 232 ALA A C 1
ATOM 1766 O O . ALA A 1 232 ? -24.107 15.817 20.044 1.00 82.44 232 ALA A O 1
ATOM 1767 N N . VAL A 1 233 ? -24.398 13.584 20.233 1.00 89.38 233 VAL A N 1
ATOM 1768 C CA . VAL A 1 233 ? -24.126 13.281 18.823 1.00 89.38 233 VAL A CA 1
ATOM 1769 C C . VAL A 1 233 ? -25.323 13.725 17.992 1.00 89.38 233 VAL A C 1
ATOM 1771 O O . VAL A 1 233 ? -26.456 13.332 18.279 1.00 89.38 233 VAL A O 1
ATOM 1774 N N . LYS A 1 234 ? -25.089 14.540 16.965 1.00 91.19 234 LYS A N 1
ATOM 1775 C CA . LYS A 1 234 ? -26.146 15.023 16.075 1.00 91.19 234 LYS A CA 1
ATOM 1776 C C . LYS A 1 234 ? -26.273 14.130 14.848 1.00 91.19 234 LYS A C 1
ATOM 1778 O O . LYS A 1 234 ? -25.362 13.388 14.497 1.00 91.19 234 LYS A O 1
ATOM 1783 N N . ALA A 1 235 ? -27.406 14.232 14.155 1.00 88.38 235 ALA A N 1
ATOM 1784 C CA . ALA A 1 235 ? -27.641 13.480 12.924 1.00 88.38 235 ALA A CA 1
ATOM 1785 C C . ALA A 1 235 ? -26.594 13.784 11.835 1.00 88.38 235 ALA A C 1
ATOM 1787 O O . ALA A 1 235 ? -26.197 12.876 11.110 1.00 88.38 235 ALA A O 1
ATOM 1788 N N . GLU A 1 236 ? -26.110 15.030 11.756 1.00 89.12 236 GLU A N 1
ATOM 1789 C CA . GLU A 1 236 ? -25.052 15.440 10.819 1.00 89.12 236 GLU A CA 1
ATOM 1790 C C . GLU A 1 236 ? -23.698 14.746 11.055 1.00 89.12 236 GLU A C 1
ATOM 1792 O O . GLU A 1 236 ? -22.908 14.626 10.121 1.00 89.12 236 GLU A O 1
ATOM 1797 N N . ASP A 1 237 ? -23.454 14.230 12.262 1.00 86.19 237 ASP A N 1
ATOM 1798 C CA . ASP A 1 237 ? -22.216 13.524 12.606 1.00 86.19 237 ASP A CA 1
ATOM 1799 C C . ASP A 1 237 ? -22.247 12.045 12.162 1.00 86.19 237 ASP A C 1
ATOM 1801 O O . ASP A 1 237 ? -21.213 11.376 12.098 1.00 86.19 237 ASP A O 1
ATOM 1805 N N . VAL A 1 238 ? -23.431 11.511 11.831 1.00 92.31 238 VAL A N 1
ATOM 1806 C CA . VAL A 1 238 ? -23.650 10.102 11.466 1.00 92.31 238 VAL A CA 1
ATOM 1807 C C . VAL A 1 238 ? -23.432 9.907 9.965 1.00 92.31 238 VAL A C 1
ATOM 1809 O O . VAL A 1 238 ? -24.358 9.717 9.178 1.00 92.31 238 VAL A O 1
ATOM 1812 N N . THR A 1 239 ? -22.168 9.974 9.560 1.00 89.31 239 THR A N 1
ATOM 1813 C CA . THR A 1 239 ? -21.733 9.760 8.172 1.00 89.31 239 THR A CA 1
ATOM 1814 C C . THR A 1 239 ? -21.323 8.309 7.924 1.00 89.31 239 THR A C 1
ATOM 1816 O O . THR A 1 239 ? -21.070 7.549 8.857 1.00 89.31 239 THR A O 1
ATOM 1819 N N . GLN A 1 240 ? -21.273 7.885 6.658 1.00 90.38 240 GLN A N 1
ATOM 1820 C CA . GLN A 1 240 ? -20.780 6.549 6.315 1.00 90.38 240 GLN A CA 1
ATOM 1821 C C . GLN A 1 240 ? -19.339 6.368 6.815 1.00 90.38 240 GLN A C 1
ATOM 1823 O O . GLN A 1 240 ? -18.490 7.217 6.563 1.00 90.38 240 GLN A O 1
ATOM 1828 N N . GLY A 1 241 ? -19.066 5.271 7.521 1.00 75.69 241 GLY A N 1
ATOM 1829 C CA . GLY A 1 241 ? -17.771 4.996 8.147 1.00 75.69 241 GLY A CA 1
ATOM 1830 C C . GLY A 1 241 ? -17.557 5.677 9.504 1.00 75.69 241 GLY A C 1
ATOM 1831 O O . GLY A 1 241 ? -16.550 5.401 10.157 1.00 75.69 241 GLY A O 1
ATOM 1832 N N . ALA A 1 242 ? -18.489 6.524 9.964 1.00 81.06 242 ALA A N 1
ATOM 1833 C CA . ALA A 1 242 ? -18.441 7.087 11.311 1.00 81.06 242 ALA A CA 1
ATOM 1834 C C . ALA A 1 242 ? -18.434 5.969 12.361 1.00 81.06 242 ALA A C 1
ATOM 1836 O O . ALA A 1 242 ? -19.179 4.990 12.249 1.00 81.06 242 ALA A O 1
ATOM 1837 N N . HIS A 1 243 ? -17.592 6.126 13.382 1.00 86.62 243 HIS A N 1
ATOM 1838 C CA . HIS A 1 243 ? -17.468 5.180 14.482 1.00 86.62 243 HIS A CA 1
ATOM 1839 C C . HIS A 1 243 ? -17.769 5.853 15.822 1.00 86.62 243 HIS A C 1
ATOM 1841 O O . HIS A 1 243 ? -17.257 6.930 16.125 1.00 86.62 243 HIS A O 1
ATOM 1847 N N . PHE A 1 244 ? -18.588 5.198 16.643 1.00 88.88 244 PHE A N 1
ATOM 1848 C CA . PHE A 1 244 ? -18.983 5.694 17.958 1.00 88.88 244 PHE A CA 1
ATOM 1849 C C . PHE A 1 244 ? -18.670 4.649 19.022 1.00 88.88 244 PHE A C 1
ATOM 1851 O O . PHE A 1 244 ? -19.179 3.532 18.961 1.00 88.88 244 PHE A O 1
ATOM 1858 N N . MET A 1 245 ? -17.841 5.014 20.001 1.00 84.31 245 MET A N 1
ATOM 1859 C CA . MET A 1 245 ? -17.487 4.139 2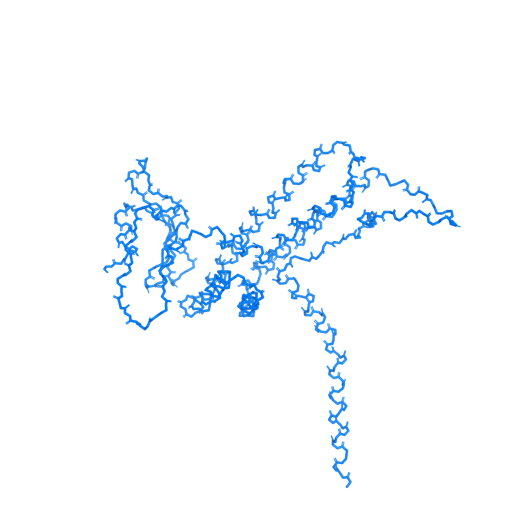1.118 1.00 84.31 245 MET A CA 1
ATOM 1860 C C . MET A 1 245 ? -18.326 4.481 22.354 1.00 84.31 245 MET A C 1
ATOM 1862 O O . MET A 1 245 ? -18.427 5.647 22.760 1.00 84.31 245 MET A O 1
ATOM 1866 N N . LEU A 1 246 ? -18.940 3.458 22.943 1.00 85.88 246 LEU A N 1
ATOM 1867 C CA . LEU A 1 246 ? -19.643 3.542 24.221 1.00 85.88 246 LEU A CA 1
ATOM 1868 C C . LEU A 1 246 ? -18.684 3.316 25.400 1.00 85.88 246 LEU A C 1
ATOM 1870 O O . LEU A 1 246 ? -17.577 2.804 25.243 1.00 85.88 246 LEU A O 1
ATOM 1874 N N . GLY A 1 247 ? -19.125 3.690 26.605 1.00 77.00 247 GLY A N 1
ATOM 1875 C CA . GLY A 1 247 ? -18.338 3.523 27.836 1.00 77.00 247 GLY A CA 1
ATOM 1876 C C . GLY A 1 247 ? -18.067 2.063 28.226 1.00 77.00 247 GLY A C 1
ATOM 1877 O O . GLY A 1 247 ? -17.159 1.803 29.006 1.00 77.00 247 GLY A O 1
ATOM 1878 N N . ASP A 1 248 ? -18.817 1.112 27.667 1.00 80.50 248 ASP A N 1
ATOM 1879 C CA . ASP A 1 248 ? -18.603 -0.335 27.813 1.00 80.50 248 ASP A CA 1
ATOM 1880 C C . ASP A 1 248 ? -17.582 -0.906 26.802 1.00 80.50 248 ASP A C 1
ATOM 1882 O O . ASP A 1 248 ? -17.308 -2.110 26.801 1.00 80.50 248 ASP A O 1
ATOM 1886 N N . GLY A 1 249 ? -17.029 -0.046 25.937 1.00 74.81 249 GLY A N 1
ATOM 1887 C CA . GLY A 1 249 ? -16.087 -0.386 24.875 1.00 74.81 249 GLY A CA 1
ATOM 1888 C C . GLY A 1 249 ? -16.730 -0.918 23.590 1.00 74.81 249 GLY A C 1
ATOM 1889 O O . GLY A 1 249 ? -16.000 -1.324 22.691 1.00 74.81 249 GLY A O 1
ATOM 1890 N N . THR A 1 250 ? -18.060 -0.944 23.477 1.00 84.50 250 THR A N 1
ATOM 1891 C CA . THR A 1 250 ? -18.738 -1.327 22.231 1.00 84.50 250 THR A CA 1
ATOM 1892 C C . THR A 1 250 ? -18.552 -0.234 21.178 1.00 84.50 250 THR A C 1
ATOM 1894 O O . THR A 1 250 ? -18.823 0.940 21.445 1.00 84.50 250 THR A O 1
ATOM 1897 N N . VAL A 1 251 ? -18.118 -0.612 19.972 1.00 85.44 251 VAL A N 1
ATOM 1898 C CA . VAL A 1 251 ? -17.948 0.305 18.834 1.00 85.44 251 VAL A CA 1
ATOM 1899 C C . VAL A 1 251 ? -19.078 0.102 17.827 1.00 85.44 251 VAL A C 1
ATOM 1901 O O . VAL A 1 251 ? -19.334 -1.013 17.383 1.00 85.44 251 VAL A O 1
ATOM 1904 N N . TYR A 1 252 ? -19.747 1.187 17.448 1.00 90.25 252 TYR A N 1
ATOM 1905 C CA . TYR A 1 252 ? -20.765 1.213 16.399 1.00 90.25 252 TYR A CA 1
ATOM 1906 C C . TYR A 1 252 ? -20.147 1.799 15.139 1.00 90.25 252 TYR A C 1
ATOM 1908 O O . TYR A 1 252 ? -19.655 2.921 15.193 1.00 90.25 252 TYR A O 1
ATOM 1916 N N . VAL A 1 253 ? -20.189 1.074 14.022 1.00 87.75 253 VAL A N 1
ATOM 1917 C CA . VAL A 1 253 ? -19.665 1.527 12.723 1.00 87.75 253 VAL A CA 1
ATOM 1918 C C . VAL A 1 253 ? -20.823 1.738 11.762 1.00 87.75 253 VAL A C 1
ATOM 1920 O O . VAL A 1 253 ? -21.550 0.795 11.462 1.00 87.75 253 VAL A O 1
ATOM 1923 N N . VAL A 1 254 ? -20.996 2.960 11.265 1.00 92.12 254 VAL A N 1
ATOM 1924 C CA . VAL A 1 254 ? -22.071 3.308 10.328 1.00 92.12 254 VAL A CA 1
ATOM 1925 C C . VAL A 1 254 ? -21.743 2.765 8.937 1.00 92.12 254 VAL A C 1
ATOM 1927 O O . VAL A 1 254 ? -20.797 3.214 8.294 1.00 92.12 254 VAL A O 1
ATOM 1930 N N . THR A 1 255 ? -22.538 1.823 8.436 1.00 90.50 255 THR A N 1
ATOM 1931 C CA . THR A 1 255 ? -22.400 1.281 7.073 1.00 90.50 255 THR A CA 1
ATOM 1932 C C . THR A 1 255 ? -23.204 2.067 6.054 1.00 90.50 255 THR A C 1
ATOM 1934 O O . THR A 1 255 ? -22.804 2.148 4.895 1.00 90.50 255 THR A O 1
ATOM 1937 N N . GLN A 1 256 ? -24.321 2.658 6.479 1.00 93.75 256 GLN A N 1
ATOM 1938 C CA . GLN A 1 256 ? -25.147 3.512 5.638 1.00 93.75 256 GLN A CA 1
ATOM 1939 C C . GLN A 1 256 ? -25.705 4.676 6.472 1.00 93.75 256 GLN A C 1
ATOM 1941 O O . GLN A 1 256 ? -26.375 4.426 7.480 1.00 93.75 256 GLN A O 1
ATOM 1946 N N . PRO A 1 257 ? -25.443 5.934 6.073 1.00 92.00 257 PRO A N 1
ATOM 1947 C CA . PRO A 1 257 ? -25.913 7.110 6.791 1.00 92.00 257 PRO A CA 1
ATOM 1948 C C . PRO A 1 257 ? -27.434 7.281 6.636 1.00 92.00 257 PRO A C 1
ATOM 1950 O O . PRO A 1 257 ? -28.038 6.705 5.720 1.00 92.00 257 PRO A O 1
ATOM 1953 N N . PRO A 1 258 ? -28.073 8.081 7.505 1.00 93.25 258 PRO A N 1
ATOM 1954 C CA . PRO A 1 258 ? -29.487 8.393 7.364 1.00 93.25 258 PRO A CA 1
ATOM 1955 C C . PRO A 1 258 ? -29.728 9.178 6.070 1.00 93.25 258 PRO A C 1
ATOM 1957 O O . PRO A 1 258 ? -28.967 10.073 5.703 1.00 93.25 258 PRO A O 1
ATOM 1960 N N . SER A 1 259 ? -30.798 8.843 5.356 1.00 92.81 259 SER A N 1
ATOM 1961 C CA . SER A 1 259 ? -31.202 9.542 4.139 1.00 92.81 259 SER A CA 1
ATOM 1962 C C . SER A 1 259 ? -32.721 9.654 4.046 1.00 92.81 259 SER A C 1
ATOM 1964 O O . SER A 1 259 ? -33.473 8.862 4.614 1.00 92.81 259 SER A O 1
ATOM 1966 N N . ALA A 1 260 ? -33.209 10.626 3.275 1.00 87.75 260 ALA A N 1
ATOM 1967 C CA . ALA A 1 260 ? -34.641 10.714 2.987 1.00 87.75 260 ALA A CA 1
ATOM 1968 C C . ALA A 1 260 ? -35.165 9.442 2.289 1.00 87.75 260 ALA A C 1
ATOM 1970 O O . ALA A 1 260 ? -36.308 9.052 2.496 1.00 87.75 260 ALA A O 1
ATOM 1971 N N . ALA A 1 261 ? -34.310 8.765 1.513 1.00 86.50 261 ALA A N 1
ATOM 1972 C CA . ALA A 1 261 ? -34.650 7.539 0.799 1.00 86.50 261 ALA A CA 1
ATOM 1973 C C . ALA A 1 261 ? -34.825 6.316 1.718 1.00 86.50 261 ALA A C 1
ATOM 1975 O O . ALA A 1 261 ? -35.515 5.374 1.339 1.00 86.50 261 ALA A O 1
ATOM 1976 N N . ASN A 1 262 ? -34.225 6.316 2.914 1.00 85.19 262 ASN A N 1
ATOM 1977 C CA . ASN A 1 262 ? -34.303 5.202 3.864 1.00 85.19 262 ASN A CA 1
ATOM 1978 C C . ASN A 1 262 ? -35.120 5.539 5.120 1.00 85.19 262 ASN A C 1
ATOM 1980 O O . ASN A 1 262 ? -34.903 4.936 6.169 1.00 85.19 262 ASN A O 1
ATOM 1984 N N . ASN A 1 263 ? -36.049 6.496 5.036 1.00 89.62 263 ASN A N 1
ATOM 1985 C CA . ASN A 1 263 ? -36.853 6.950 6.174 1.00 89.62 263 ASN A CA 1
ATOM 1986 C C . ASN A 1 263 ? -36.001 7.370 7.389 1.00 89.62 263 ASN A C 1
ATOM 1988 O O . ASN A 1 263 ? -36.382 7.094 8.524 1.00 89.62 263 ASN A O 1
ATOM 1992 N N . GLN A 1 264 ? -34.852 8.025 7.163 1.00 93.19 264 GLN A N 1
ATOM 1993 C CA . GLN A 1 264 ? -33.951 8.483 8.233 1.00 93.19 264 GLN A CA 1
ATOM 1994 C C . GLN A 1 264 ? -33.427 7.336 9.120 1.00 93.19 264 GLN A C 1
ATOM 1996 O O . GLN A 1 264 ? -33.210 7.506 10.321 1.00 93.19 264 GLN A O 1
ATOM 2001 N N . THR A 1 265 ? -33.224 6.153 8.535 1.00 95.56 265 THR A N 1
ATOM 2002 C CA . THR A 1 265 ? -32.632 5.005 9.234 1.00 95.56 265 THR A CA 1
ATOM 2003 C C . THR A 1 265 ? -31.128 4.940 9.003 1.00 95.56 265 THR A C 1
ATOM 2005 O O . THR A 1 265 ? -30.623 5.206 7.915 1.00 95.56 265 THR A O 1
ATOM 2008 N N . VAL A 1 266 ? -30.395 4.574 10.046 1.00 95.38 266 VAL A N 1
ATOM 2009 C CA . VAL A 1 266 ? -28.954 4.325 10.000 1.00 95.38 266 VAL A CA 1
ATOM 2010 C C . VAL A 1 266 ? -28.756 2.825 9.911 1.00 95.38 266 VAL A C 1
ATOM 2012 O O . VAL A 1 266 ? -29.378 2.092 10.683 1.00 95.38 266 VAL A O 1
ATOM 2015 N N . GLN A 1 267 ? -27.896 2.363 9.004 1.00 96.81 267 GLN A N 1
ATOM 2016 C CA . GLN A 1 267 ? -27.376 1.000 9.083 1.00 96.81 267 GLN A CA 1
ATOM 2017 C C . GLN A 1 267 ? -26.009 1.012 9.752 1.00 96.81 267 GLN A C 1
ATOM 2019 O O . GLN A 1 267 ? -25.171 1.864 9.444 1.00 96.81 267 GLN A O 1
ATOM 2024 N N . PHE A 1 268 ? -25.789 0.083 10.675 1.00 95.19 268 PHE A N 1
ATOM 2025 C CA . PHE A 1 268 ? -24.555 0.009 11.444 1.00 95.19 268 PHE A CA 1
ATOM 2026 C C . PHE A 1 268 ? -24.171 -1.430 11.790 1.00 95.19 268 PHE A C 1
ATOM 2028 O O . PHE A 1 268 ? -25.012 -2.327 11.834 1.00 95.19 268 PHE A O 1
ATOM 2035 N N . LEU A 1 269 ? -22.886 -1.648 12.056 1.00 93.62 269 LEU A N 1
ATOM 2036 C CA . LEU A 1 269 ? -22.366 -2.861 12.686 1.00 93.62 269 LEU A CA 1
ATOM 2037 C C . LEU A 1 269 ? -22.000 -2.546 14.136 1.00 93.62 269 LEU A C 1
ATOM 2039 O O . LEU A 1 269 ? -21.514 -1.453 14.430 1.00 93.62 269 LEU A O 1
ATOM 2043 N N . MET A 1 270 ? -22.193 -3.511 15.029 1.00 91.50 270 MET A N 1
ATOM 2044 C CA . MET A 1 270 ? -21.713 -3.445 16.404 1.00 91.50 270 MET A CA 1
ATOM 2045 C C . MET A 1 270 ? -20.496 -4.347 16.570 1.00 91.50 270 MET A C 1
ATOM 2047 O O . MET A 1 270 ? -20.529 -5.527 16.222 1.00 91.50 270 MET A O 1
ATOM 2051 N N . LEU A 1 271 ? -19.443 -3.800 17.156 1.00 85.31 271 LEU A N 1
ATOM 2052 C CA . LEU A 1 271 ? -18.232 -4.507 17.546 1.00 85.31 271 LEU A CA 1
ATOM 2053 C C . LEU A 1 271 ? -18.203 -4.527 19.081 1.00 85.31 271 LEU A C 1
ATOM 2055 O O . LEU A 1 271 ? -17.880 -3.506 19.697 1.00 85.31 271 LEU A O 1
ATOM 2059 N N . PRO A 1 272 ? -18.621 -5.630 19.726 1.00 83.56 272 PRO A N 1
ATOM 2060 C CA . PRO A 1 272 ? -18.637 -5.714 21.182 1.00 83.56 272 PRO A CA 1
ATOM 2061 C C . PRO A 1 272 ? -17.211 -5.694 21.746 1.00 83.56 272 PRO A C 1
ATOM 2063 O O . PRO A 1 272 ? -16.305 -6.296 21.173 1.00 83.56 272 PRO A O 1
ATOM 2066 N N . SER A 1 273 ? -17.017 -5.088 22.922 1.00 69.81 273 SER A N 1
ATOM 2067 C CA . SER A 1 273 ? -15.701 -5.029 23.592 1.00 69.81 273 SER A CA 1
ATOM 2068 C C . SER A 1 273 ? -15.114 -6.404 23.935 1.00 69.81 273 SER A C 1
ATOM 2070 O O . SER A 1 273 ? -13.903 -6.556 24.107 1.00 69.81 273 SER A O 1
ATOM 2072 N N . LYS A 1 274 ? -15.973 -7.427 24.018 1.00 63.78 274 LYS A N 1
ATOM 2073 C CA . LYS A 1 274 ? -15.622 -8.824 24.290 1.00 63.78 274 LYS A CA 1
ATOM 2074 C C . LYS A 1 274 ? -16.174 -9.734 23.191 1.00 63.78 274 LYS A C 1
ATOM 2076 O O . LYS A 1 274 ? -17.161 -10.433 23.394 1.00 63.78 274 LYS A O 1
ATOM 2081 N N . GLY A 1 275 ? -15.551 -9.723 22.017 1.00 50.41 275 GLY A N 1
ATOM 2082 C CA . GLY A 1 275 ? -15.885 -10.635 20.920 1.00 50.41 275 GLY A CA 1
ATOM 2083 C C . GLY A 1 275 ? -15.155 -10.279 19.627 1.00 50.41 275 GLY A C 1
ATOM 2084 O O . GLY A 1 275 ? -14.833 -9.122 19.401 1.00 50.41 275 GLY A O 1
ATOM 2085 N N . VAL A 1 276 ? -14.876 -11.281 18.787 1.00 49.69 276 VAL A N 1
ATOM 2086 C CA . VAL A 1 276 ? -14.169 -11.115 17.494 1.00 49.69 276 VAL A CA 1
ATOM 2087 C C . VAL A 1 276 ? -15.140 -11.078 16.307 1.00 49.69 276 VAL A C 1
ATOM 2089 O O . VAL A 1 276 ? -14.721 -11.008 15.156 1.00 49.69 276 VAL A O 1
ATOM 2092 N N . THR A 1 277 ? -16.442 -11.218 16.559 1.00 69.31 277 THR A N 1
ATOM 2093 C CA . THR A 1 277 ? -17.449 -11.319 15.502 1.00 69.31 277 THR A CA 1
ATOM 2094 C C . THR A 1 277 ? -18.280 -10.041 15.500 1.00 69.31 277 THR A C 1
ATOM 2096 O O . THR A 1 277 ? -19.008 -9.810 16.470 1.00 69.31 277 THR A O 1
ATOM 2099 N N . PRO A 1 278 ? -18.180 -9.209 14.446 1.00 75.69 278 PRO A N 1
ATOM 2100 C CA . PRO A 1 278 ? -19.091 -8.092 14.255 1.00 75.69 278 PRO A CA 1
ATOM 2101 C C . PRO A 1 278 ? -20.529 -8.605 14.286 1.00 75.69 278 PRO A C 1
ATOM 2103 O O . PRO A 1 278 ? -20.815 -9.699 13.788 1.00 75.69 278 PRO A O 1
ATOM 2106 N N . SER A 1 279 ? -21.451 -7.826 14.847 1.00 83.88 279 SER A N 1
ATOM 2107 C CA . SER A 1 279 ? -22.866 -8.118 14.652 1.00 83.88 279 SER A CA 1
ATOM 2108 C C . SER A 1 279 ? -23.178 -8.109 13.156 1.00 83.88 279 SER A C 1
ATOM 2110 O O . SER A 1 279 ? -22.541 -7.390 12.386 1.00 83.88 279 SER A O 1
ATOM 2112 N N . GLY A 1 280 ? -24.216 -8.836 12.739 1.00 87.88 280 GLY A N 1
ATOM 2113 C CA . GLY A 1 280 ? -24.825 -8.555 11.439 1.00 87.88 280 GLY A CA 1
ATOM 2114 C C . GLY A 1 280 ? -25.211 -7.075 11.337 1.00 87.88 280 GLY A C 1
ATOM 2115 O O . GLY A 1 280 ? -25.370 -6.400 12.362 1.00 87.88 280 GLY A O 1
ATOM 2116 N N . THR A 1 281 ? -25.349 -6.571 10.112 1.00 93.06 281 THR A N 1
ATOM 2117 C CA . THR A 1 281 ? -25.831 -5.208 9.873 1.00 93.06 281 THR A CA 1
ATOM 2118 C C . THR A 1 281 ? -27.173 -5.012 10.572 1.00 93.06 281 THR A C 1
ATOM 2120 O O . THR A 1 281 ? -28.129 -5.746 10.327 1.00 93.06 281 THR A O 1
ATOM 2123 N N . GLN A 1 282 ? -27.227 -4.027 11.458 1.00 95.75 282 GLN A N 1
ATOM 2124 C CA . GLN A 1 282 ? -28.435 -3.603 12.147 1.00 95.75 282 GLN A CA 1
ATOM 2125 C C . GLN A 1 282 ? -28.941 -2.302 11.540 1.00 95.75 282 GLN A C 1
ATOM 2127 O O . GLN A 1 282 ? -28.191 -1.572 10.891 1.00 95.75 282 GLN A O 1
ATOM 2132 N N . SER A 1 283 ? -30.220 -2.010 11.757 1.00 96.50 283 SER A N 1
ATOM 2133 C CA . SER A 1 283 ? -30.827 -0.753 11.344 1.00 96.50 283 SER A CA 1
ATOM 2134 C C . SER A 1 283 ? -31.625 -0.157 12.492 1.00 96.50 283 SER A C 1
ATOM 2136 O O . SER A 1 283 ? -32.351 -0.874 13.181 1.00 96.50 283 SER A O 1
ATOM 2138 N N . ALA A 1 284 ? -31.484 1.149 12.699 1.00 96.31 284 ALA A N 1
ATOM 2139 C CA . ALA A 1 284 ? -32.273 1.891 13.671 1.00 96.31 284 ALA A CA 1
ATOM 2140 C C . ALA A 1 284 ? -32.634 3.279 13.124 1.00 96.31 284 ALA A C 1
ATOM 2142 O O . ALA A 1 284 ? -31.864 3.849 12.345 1.00 96.31 284 ALA A O 1
ATOM 2143 N N . PRO A 1 285 ? -33.772 3.853 13.542 1.00 97.44 285 PRO A N 1
ATOM 2144 C CA . PRO A 1 285 ? -34.051 5.273 13.350 1.00 97.44 285 PRO A CA 1
ATOM 2145 C C . PRO A 1 285 ? -32.913 6.153 13.897 1.00 97.44 285 PRO A C 1
ATOM 2147 O O . PRO A 1 285 ? -32.333 5.842 14.941 1.00 97.44 285 PRO A O 1
ATOM 2150 N N . ILE A 1 286 ? -32.572 7.239 13.195 1.00 95.94 286 ILE A N 1
ATOM 2151 C CA . ILE A 1 286 ? -31.451 8.125 13.558 1.00 95.94 286 ILE A CA 1
ATOM 2152 C C . ILE A 1 286 ? -31.578 8.717 14.968 1.00 95.94 286 ILE A C 1
ATOM 2154 O O . ILE A 1 286 ? -30.581 8.842 15.677 1.00 95.94 286 ILE A O 1
ATOM 2158 N N . ASP A 1 287 ? -32.790 9.044 15.408 1.00 94.88 287 ASP A N 1
ATOM 2159 C CA . ASP A 1 287 ? -33.096 9.547 16.750 1.00 94.88 287 ASP A CA 1
ATOM 2160 C C . ASP A 1 287 ? -32.815 8.494 17.830 1.00 94.88 287 ASP A C 1
ATOM 2162 O O . ASP A 1 287 ? -32.224 8.796 18.868 1.00 94.88 287 ASP A O 1
ATOM 2166 N N . MET A 1 288 ? -33.162 7.232 17.567 1.00 95.00 288 MET A N 1
ATOM 2167 C CA . MET A 1 288 ? -32.841 6.125 18.464 1.00 95.00 288 MET A CA 1
ATOM 2168 C C . MET A 1 288 ? -31.332 5.863 18.499 1.00 95.00 288 MET A C 1
ATOM 2170 O O . MET A 1 288 ? -30.759 5.723 19.579 1.00 95.00 288 MET A O 1
ATOM 2174 N N . PHE A 1 289 ? -30.681 5.834 17.334 1.00 95.06 289 PHE A N 1
ATOM 2175 C CA . PHE A 1 289 ? -29.243 5.595 17.225 1.00 95.06 289 PHE A CA 1
ATOM 2176 C C . PHE A 1 289 ? -28.432 6.669 17.962 1.00 95.06 289 PHE A C 1
ATOM 2178 O O . PHE A 1 289 ? -27.621 6.341 18.827 1.00 95.06 289 PHE A O 1
ATOM 2185 N N . THR A 1 290 ? -28.704 7.950 17.687 1.00 93.81 290 THR A N 1
ATOM 2186 C CA . THR A 1 290 ? -28.036 9.094 18.338 1.00 93.81 290 THR A CA 1
ATOM 2187 C C . THR A 1 290 ? -28.256 9.117 19.849 1.00 93.81 290 THR A C 1
ATOM 2189 O O . THR A 1 290 ? -27.320 9.414 20.596 1.00 93.81 290 THR A O 1
ATOM 2192 N N . LYS A 1 291 ? -29.446 8.731 20.326 1.00 92.94 291 LYS A N 1
ATOM 2193 C CA . LYS A 1 291 ? -29.728 8.591 21.759 1.00 92.94 291 LYS A CA 1
ATOM 2194 C C . LYS A 1 291 ? -28.906 7.476 22.409 1.00 92.94 291 LYS A C 1
ATOM 2196 O O . LYS A 1 291 ? -28.362 7.680 23.487 1.00 92.94 291 LYS A O 1
ATOM 2201 N N . VAL A 1 292 ? -28.779 6.320 21.753 1.00 91.88 292 VAL A N 1
ATOM 2202 C CA . VAL A 1 292 ? -27.984 5.191 22.267 1.00 91.88 292 VAL A CA 1
ATOM 2203 C C . VAL A 1 292 ? -26.504 5.566 22.370 1.00 91.88 292 VAL A C 1
ATOM 2205 O O . VAL A 1 292 ? -25.906 5.388 23.428 1.00 91.88 292 VAL A O 1
ATOM 2208 N N . ILE A 1 293 ? -25.913 6.132 21.314 1.00 90.88 293 ILE A N 1
ATOM 2209 C CA . ILE A 1 293 ? -24.474 6.466 21.277 1.00 90.88 293 ILE A CA 1
ATOM 2210 C C . ILE A 1 293 ? -24.095 7.678 22.143 1.00 90.88 293 ILE A C 1
ATOM 2212 O O . ILE A 1 293 ? -22.938 7.802 22.566 1.00 90.88 293 ILE A O 1
ATOM 2216 N N . SER A 1 294 ? -25.048 8.574 22.419 1.00 86.69 294 SER A N 1
ATOM 2217 C CA . SER A 1 294 ? -24.834 9.719 23.315 1.00 86.69 294 SER A CA 1
ATOM 2218 C C . SER A 1 294 ? -24.824 9.308 24.791 1.00 86.69 294 SER A C 1
ATOM 2220 O O . SER A 1 294 ? -24.234 10.017 25.603 1.00 86.69 294 SER A O 1
ATOM 2222 N N . GLY A 1 295 ? -25.365 8.128 25.117 1.00 79.81 295 GLY A N 1
ATOM 2223 C CA . GLY A 1 295 ? -25.536 7.654 26.488 1.00 79.81 295 GLY A CA 1
ATOM 2224 C C . GLY A 1 295 ? -26.776 8.253 27.171 1.00 79.81 295 GLY A C 1
ATOM 2225 O O . GLY A 1 295 ? -27.371 9.194 26.641 1.00 79.81 295 GLY A O 1
ATOM 2226 N N . PRO A 1 296 ? -27.212 7.665 28.301 1.00 63.31 296 PRO A N 1
ATOM 2227 C CA . PRO A 1 296 ? -28.267 8.229 29.141 1.00 63.31 296 PRO A CA 1
ATOM 2228 C C . PRO A 1 296 ? -27.855 9.544 29.816 1.00 63.31 296 PRO A C 1
ATOM 2230 O O . PRO A 1 296 ? -26.642 9.741 30.063 1.00 63.31 296 PRO A O 1
#

Radius of gyration: 26.89 Å; chains: 1; bounding box: 86×35×71 Å

Foldseek 3Di:
DVPVVVVVVVVVVVVVVVVVCVVVVVVVVQVVCLLFAFDDFDCQDPLGNLLDDPDPDDPDDPDPPDPRPLVSLLVSLVVRLVSLVVSLVVSLVCLVVVLVVDDPSLVVLLVVLCVVLVPDPDVVSVCLSVVVSVCLVVLVVQAPNSLVSNVVSVLLVVLLCVQLVVLSVVLVVVSVVPPGSVPRRNNVSSVSSSVSSRCSGSVNSVVSSSVPQLPDPPPDDDDPDDPDQQPQDDLVSQQQQRWFADPQRKIKGFNDRQDPVVVQKTWIWIDGRYDNDIDPIDIDHSVVVSDVRSDD

Secondary structure (DSSP, 8-state):
-HHHHHHHHHHHHHHHHHHHHHHHHHHHHHHHHHHHBPPPP---BTTB--SS--PPP-TT---------HHHHHHHHHHHHHHHHHHHHHHHHHHHHHTTSTTHHHHHHHHHHHHHHHH--SHHHHHHHHHHHHHHHHHHHHS-HHHHHHHHHHHHHHHHIIIIIHHHHHHHHHHHH---GGG--HHHHHHHHHHHHTTSBHHHHHHHHHHHS---------SS---PPPPPPPGGG--TT-EEE-TTS-EEEEEE---GGGTTEEEEEEE-SS-SSPPPPEEEEHHHHHHHHH--